Protein AF-A0AAD5WHE4-F1 (afdb_monomer_lite)

Secondary structure (DSSP, 8-state):
----------------------------------HHHHHHHHHHHHHHHHHS-----S-TTS-EEEPPSSTT---EEE--HHHHHHHHHHHHHHHHHHT-----TTSBPPPSSBTTT---TT-TT--PEEEEEEEEEETTS---GGG-SS---PPTT-EEEEEEEEEHHHHHTSTT-EEETTEEESHHHHHHHHHHHHHHHHHHHT--

Sequence (208 aa):
MDTKLSEMASEETVKKSRSGRKSRRRRRNTRMDNDEYTETIREAKKLKEKFSSRRRVKDDDMAFLKIGASENGAPKIQNSESHNNLLKRAEEAQINRTFQIELRADALQTLWMCALCHQRSAQDELGDLFGPYYVNIRCEGHWPNFLLKKSLKLTKGETYCIDVWFHGDCLLWSPDIQMKGNQFTHLEEKLHQFWKQVNYEFLLLNRT

pLDDT: mean 73.47, std 19.56, range [27.2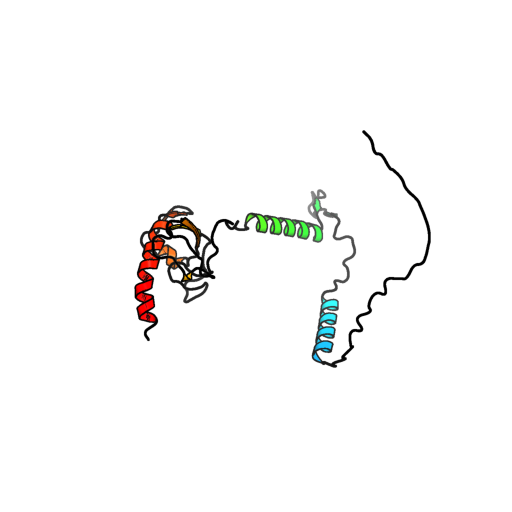8, 94.5]

Organism: Parelaphostrongylus tenuis (NCBI:txid148309)

Structure (mmCIF, N/CA/C/O backbone):
data_AF-A0AAD5WHE4-F1
#
_entry.id   AF-A0AAD5WHE4-F1
#
loop_
_atom_site.group_PDB
_atom_site.id
_atom_site.type_symbol
_atom_site.label_atom_id
_atom_site.label_alt_id
_atom_site.label_comp_id
_atom_site.label_asym_id
_atom_site.label_entity_id
_atom_site.label_seq_id
_atom_site.pdbx_PDB_ins_code
_atom_site.Cartn_x
_atom_site.Cartn_y
_atom_site.Cartn_z
_atom_site.occupancy
_atom_site.B_iso_or_equiv
_atom_site.auth_seq_id
_atom_site.auth_comp_id
_atom_site.auth_asym_id
_atom_site.auth_atom_id
_atom_site.pdbx_PDB_model_num
ATOM 1 N N . MET A 1 1 ? -17.967 75.062 -10.165 1.00 38.25 1 MET A N 1
ATOM 2 C CA . MET A 1 1 ? -17.353 74.939 -8.831 1.00 38.25 1 MET A CA 1
ATOM 3 C C . MET A 1 1 ? -16.400 73.741 -8.883 1.00 38.25 1 MET A C 1
ATOM 5 O O . MET A 1 1 ? -16.722 72.681 -8.368 1.00 38.25 1 MET A O 1
ATOM 9 N N . ASP A 1 2 ? -15.400 73.733 -9.770 1.00 31.08 2 ASP A N 1
ATOM 10 C CA . ASP A 1 2 ? -14.108 74.442 -9.616 1.00 31.08 2 ASP A CA 1
ATOM 11 C C . ASP A 1 2 ? -13.410 73.925 -8.345 1.00 31.08 2 ASP A C 1
ATOM 13 O O . ASP A 1 2 ? -13.970 74.062 -7.266 1.00 31.08 2 ASP A O 1
ATOM 17 N N . THR A 1 3 ? -12.287 73.199 -8.409 1.00 39.00 3 THR A N 1
ATOM 18 C CA . THR A 1 3 ? -10.996 73.704 -8.907 1.00 39.00 3 THR A CA 1
ATOM 19 C C . THR A 1 3 ? -10.083 72.596 -9.475 1.00 39.00 3 THR A C 1
ATOM 21 O O . THR A 1 3 ? -9.921 71.529 -8.887 1.00 39.00 3 THR A O 1
ATOM 24 N N . LYS A 1 4 ? -9.461 72.911 -10.620 1.00 33.91 4 LYS A N 1
ATOM 25 C CA . LYS A 1 4 ? -8.274 72.302 -11.260 1.00 33.91 4 LYS A CA 1
ATOM 26 C C . LYS A 1 4 ? -6.970 72.636 -10.511 1.00 33.91 4 LYS A C 1
ATOM 28 O O . LYS A 1 4 ? -6.940 73.664 -9.846 1.00 33.91 4 LYS A O 1
ATOM 33 N N . LEU A 1 5 ? -5.907 71.848 -10.751 1.00 37.31 5 LEU A N 1
ATOM 34 C CA . LEU A 1 5 ? -4.488 72.221 -11.042 1.00 37.31 5 LEU A CA 1
ATOM 35 C C . LEU A 1 5 ? -3.640 70.922 -10.913 1.00 37.31 5 LEU A C 1
ATOM 37 O O . LEU A 1 5 ? -3.590 70.363 -9.824 1.00 37.31 5 LEU A O 1
ATOM 41 N N . SER A 1 6 ? -3.205 70.193 -11.952 1.00 34.44 6 SER A N 1
ATOM 42 C CA . SER A 1 6 ? -2.275 70.440 -13.084 1.00 34.44 6 SER A CA 1
ATOM 43 C C . SER A 1 6 ? -0.765 70.432 -12.760 1.00 34.44 6 SER A C 1
ATOM 45 O O . SER A 1 6 ? -0.315 71.217 -11.936 1.00 34.44 6 SER A O 1
ATOM 47 N N . GLU A 1 7 ? -0.045 69.598 -13.536 1.00 32.88 7 GLU A N 1
ATOM 48 C CA . GLU A 1 7 ? 1.306 69.770 -14.142 1.00 32.88 7 GLU A CA 1
ATOM 49 C C . GLU A 1 7 ? 2.546 69.853 -13.219 1.00 32.88 7 GLU A C 1
ATOM 51 O O . GLU A 1 7 ? 2.594 70.623 -12.273 1.00 32.88 7 GLU A O 1
ATOM 56 N N . MET A 1 8 ? 3.517 68.927 -13.310 1.00 31.80 8 MET A N 1
ATOM 57 C CA . MET A 1 8 ? 4.608 68.737 -14.306 1.00 31.80 8 MET A CA 1
ATOM 58 C C . MET A 1 8 ? 5.771 69.748 -14.205 1.00 31.80 8 MET A C 1
ATOM 60 O O . MET A 1 8 ? 5.587 70.919 -14.503 1.00 31.80 8 MET A O 1
ATOM 64 N N . ALA A 1 9 ? 6.974 69.242 -13.883 1.00 30.00 9 ALA A N 1
ATOM 65 C CA . ALA A 1 9 ? 8.315 69.747 -14.257 1.00 30.00 9 ALA A CA 1
ATOM 66 C C . ALA A 1 9 ? 9.372 68.758 -13.692 1.00 30.00 9 ALA A C 1
ATOM 68 O O . ALA A 1 9 ? 9.433 68.557 -12.483 1.00 30.00 9 ALA A O 1
ATOM 69 N N . SER A 1 10 ? 9.959 67.858 -14.491 1.00 27.67 10 SER A N 1
ATOM 70 C CA . SER A 1 10 ? 11.160 68.011 -15.344 1.00 27.67 10 SER A CA 1
ATOM 71 C C . SER A 1 10 ? 12.504 68.066 -14.594 1.00 27.67 10 SER A C 1
ATOM 73 O O . SER A 1 10 ? 12.783 69.047 -13.917 1.00 27.67 10 SER A O 1
ATOM 75 N N . GLU A 1 11 ? 13.314 67.024 -14.864 1.00 27.28 11 GLU A N 1
ATOM 76 C CA . GLU A 1 11 ? 14.769 67.066 -15.150 1.00 27.28 11 GLU A CA 1
ATOM 77 C C . GLU A 1 11 ? 15.706 67.463 -13.986 1.00 27.28 11 GLU A C 1
ATOM 79 O O . GLU A 1 11 ? 15.392 68.293 -13.155 1.00 27.28 11 GLU A O 1
ATOM 84 N N . GLU A 1 12 ? 16.899 66.918 -13.757 1.00 29.09 12 GLU A N 1
ATOM 85 C CA . GLU A 1 12 ? 17.936 66.279 -14.570 1.00 29.09 12 GLU A CA 1
ATOM 86 C C . GLU A 1 12 ? 18.995 65.842 -13.509 1.00 29.09 12 GLU A C 1
ATOM 88 O O . GLU A 1 12 ? 19.208 66.542 -12.523 1.00 29.09 12 GLU A O 1
ATOM 93 N N . THR A 1 13 ? 19.672 64.694 -13.503 1.00 30.17 13 THR A N 1
ATOM 94 C CA . THR A 1 13 ? 20.955 64.482 -14.191 1.00 30.17 13 THR A CA 1
ATOM 95 C C . THR A 1 13 ? 21.659 63.248 -13.591 1.00 30.17 13 THR A C 1
ATOM 97 O O . THR A 1 13 ? 21.853 63.118 -12.387 1.00 30.17 13 THR A O 1
ATOM 100 N N . VAL A 1 14 ? 22.070 62.345 -14.481 1.00 31.70 14 VAL A N 1
ATOM 101 C CA . VAL A 1 14 ? 23.409 61.733 -14.598 1.00 31.70 14 VAL A CA 1
ATOM 102 C C . VAL A 1 14 ? 24.198 61.436 -13.297 1.00 31.70 14 VAL A C 1
ATOM 104 O O . VAL A 1 14 ? 24.707 62.348 -12.653 1.00 31.70 14 VAL A O 1
ATOM 107 N N . LYS A 1 15 ? 24.540 60.155 -13.057 1.00 32.53 15 LYS A N 1
ATOM 108 C CA . LYS A 1 15 ? 25.932 59.636 -13.180 1.00 32.53 15 LYS A CA 1
AT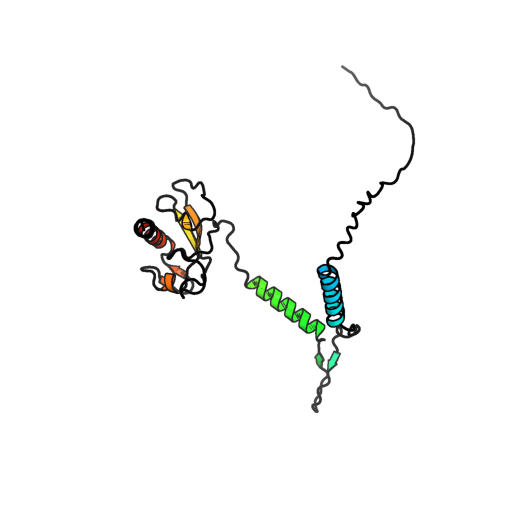OM 109 C C . LYS A 1 15 ? 26.126 58.197 -12.672 1.00 32.53 15 LYS A C 1
ATOM 111 O O . LYS A 1 15 ? 25.949 57.882 -11.505 1.00 32.53 15 LYS A O 1
ATOM 116 N N . LYS A 1 16 ? 26.714 57.414 -13.585 1.00 33.59 16 LYS A N 1
ATOM 117 C CA . LYS A 1 16 ? 27.776 56.410 -13.393 1.00 33.59 16 LYS A CA 1
ATOM 118 C C . LYS A 1 16 ? 27.475 55.146 -12.581 1.00 33.59 16 LYS A C 1
ATOM 120 O O . LYS A 1 16 ? 27.619 55.087 -11.368 1.00 33.59 16 LYS A O 1
ATOM 125 N N . SER A 1 17 ? 27.316 54.070 -13.354 1.00 36.59 17 SER A N 1
ATOM 126 C CA . SER A 1 17 ? 28.221 52.910 -13.376 1.00 36.59 17 SER A CA 1
ATOM 127 C C . SER A 1 17 ? 28.981 52.604 -12.081 1.00 36.59 17 SER A C 1
ATOM 129 O O . SER A 1 17 ? 29.936 53.308 -11.740 1.00 36.59 17 SER A O 1
ATOM 131 N N . ARG A 1 18 ? 28.716 51.437 -11.493 1.00 40.12 18 ARG A N 1
ATOM 132 C CA . ARG A 1 18 ? 29.777 50.615 -10.903 1.00 40.12 18 ARG A CA 1
ATOM 133 C C . ARG A 1 18 ? 29.326 49.168 -10.753 1.00 40.12 18 ARG A C 1
ATOM 135 O O . ARG A 1 18 ? 28.429 48.842 -9.990 1.00 40.12 18 ARG A O 1
ATOM 142 N N . SER A 1 19 ? 29.978 48.342 -11.564 1.00 37.84 19 SER A N 1
ATOM 143 C CA . SER A 1 19 ? 30.153 46.899 -11.452 1.00 37.84 19 SER A CA 1
ATOM 144 C C . SER A 1 19 ? 29.726 46.291 -10.112 1.00 37.84 19 SER A C 1
ATOM 146 O O . SER A 1 19 ? 30.356 46.504 -9.074 1.00 37.84 19 SER A O 1
ATOM 148 N N . GLY A 1 20 ? 28.703 45.436 -10.165 1.00 37.56 20 GLY A N 1
ATOM 149 C CA . GLY A 1 20 ? 28.399 44.498 -9.093 1.00 37.56 20 GLY A CA 1
ATOM 150 C C . GLY A 1 20 ? 29.612 43.606 -8.842 1.00 37.56 20 GLY A C 1
ATOM 151 O O . GLY A 1 20 ? 29.893 42.670 -9.593 1.00 37.56 20 GLY A O 1
ATOM 152 N N . ARG A 1 21 ? 30.371 43.929 -7.791 1.00 41.34 21 ARG A N 1
ATOM 153 C CA . ARG A 1 21 ? 31.445 43.100 -7.246 1.00 41.34 21 ARG A CA 1
ATOM 154 C C . ARG A 1 21 ? 30.851 41.733 -6.904 1.00 41.34 21 ARG A C 1
ATOM 156 O O . ARG A 1 21 ? 30.186 41.581 -5.884 1.00 41.34 21 ARG A O 1
ATOM 163 N N . LYS A 1 22 ? 31.131 40.721 -7.733 1.00 44.25 22 LYS A N 1
ATOM 164 C CA . LYS A 1 22 ? 31.018 39.314 -7.334 1.00 44.25 22 LYS A CA 1
ATOM 165 C C . LYS A 1 22 ? 31.866 39.139 -6.076 1.00 44.25 22 LYS A C 1
ATOM 167 O O . LYS A 1 22 ? 33.096 39.168 -6.144 1.00 44.25 22 LYS A O 1
ATOM 172 N N . SER A 1 23 ? 31.202 39.004 -4.932 1.00 43.28 23 SER A N 1
ATOM 173 C CA . SER A 1 23 ? 31.829 38.642 -3.667 1.00 43.28 23 SER A CA 1
ATOM 174 C C . SER A 1 23 ? 32.486 37.274 -3.842 1.00 43.28 23 SER A C 1
ATOM 176 O O . SER A 1 23 ? 31.844 36.224 -3.807 1.00 43.28 23 SER A O 1
ATOM 178 N N . ARG A 1 24 ? 33.792 37.292 -4.120 1.00 50.28 24 ARG A N 1
ATOM 179 C CA . ARG A 1 24 ? 34.666 36.125 -4.055 1.00 50.28 24 ARG A CA 1
ATOM 180 C C . ARG A 1 24 ? 34.689 35.699 -2.590 1.00 50.28 24 ARG A C 1
ATOM 182 O O . ARG A 1 24 ? 35.486 36.208 -1.805 1.00 50.28 24 ARG A O 1
ATOM 189 N N . ARG A 1 25 ? 33.820 34.754 -2.221 1.00 49.47 25 ARG A N 1
ATOM 190 C CA . ARG A 1 25 ? 33.971 33.969 -0.993 1.00 49.47 25 ARG A CA 1
ATOM 191 C C . ARG A 1 25 ? 35.340 33.291 -1.094 1.00 49.47 25 ARG A C 1
ATOM 193 O O . ARG A 1 25 ? 35.500 32.310 -1.818 1.00 49.47 25 ARG A O 1
ATOM 200 N N . ARG A 1 26 ? 36.354 33.873 -0.443 1.00 48.41 26 ARG A N 1
ATOM 201 C CA . ARG A 1 26 ? 37.657 33.239 -0.220 1.00 48.41 26 ARG A CA 1
ATOM 202 C C . ARG A 1 26 ? 37.366 31.949 0.543 1.00 48.41 26 ARG A C 1
ATOM 204 O O . ARG A 1 26 ? 37.172 31.979 1.754 1.00 48.41 26 ARG A O 1
ATOM 211 N N . ARG A 1 27 ? 37.279 30.825 -0.174 1.00 52.75 27 ARG A N 1
ATOM 212 C CA . ARG A 1 27 ? 37.384 29.503 0.441 1.00 52.75 27 ARG A CA 1
ATOM 213 C C . ARG A 1 27 ? 38.751 29.477 1.108 1.00 52.75 27 ARG A C 1
ATOM 215 O O . ARG A 1 27 ? 39.774 29.544 0.429 1.00 52.75 27 ARG A O 1
ATOM 222 N N . ARG A 1 28 ? 38.745 29.489 2.440 1.00 46.38 28 ARG A N 1
ATOM 223 C CA . ARG A 1 28 ? 39.920 29.228 3.261 1.00 46.38 28 ARG A CA 1
ATOM 224 C C . ARG A 1 28 ? 40.381 27.831 2.857 1.00 46.38 28 ARG A C 1
ATOM 226 O O . ARG A 1 28 ? 39.677 26.858 3.098 1.00 46.38 28 ARG A O 1
ATOM 233 N N . ASN A 1 29 ? 41.476 27.772 2.107 1.00 45.19 29 ASN A N 1
ATOM 234 C CA . ASN A 1 29 ? 42.077 26.526 1.670 1.00 45.19 29 ASN A CA 1
ATOM 235 C C . ASN A 1 29 ? 42.813 25.949 2.876 1.00 45.19 29 ASN A C 1
ATOM 237 O O . ASN A 1 29 ? 44.018 26.137 3.021 1.00 45.19 29 ASN A O 1
ATOM 241 N N . THR A 1 30 ? 42.071 25.325 3.785 1.00 47.88 30 THR A N 1
ATOM 242 C CA . THR A 1 30 ? 42.681 24.410 4.739 1.00 47.88 30 THR A CA 1
ATOM 243 C C . THR A 1 30 ? 43.046 23.185 3.915 1.00 47.88 30 THR A C 1
ATOM 245 O O . THR A 1 30 ? 42.207 22.321 3.674 1.00 47.88 30 THR A O 1
ATOM 248 N N . ARG A 1 31 ? 44.280 23.152 3.400 1.00 52.69 31 ARG A N 1
ATOM 249 C CA . ARG A 1 31 ? 44.912 21.894 3.006 1.00 52.69 31 ARG A CA 1
ATOM 250 C C . ARG A 1 31 ? 45.080 21.096 4.296 1.00 52.69 31 ARG A C 1
ATOM 252 O O . ARG A 1 31 ? 46.109 21.181 4.949 1.00 52.69 31 ARG A O 1
ATOM 259 N N . MET A 1 32 ? 44.017 20.419 4.715 1.00 50.97 32 MET A N 1
ATOM 260 C CA . MET A 1 32 ? 44.219 19.165 5.409 1.00 50.97 32 MET A CA 1
ATOM 261 C C . MET A 1 32 ? 44.742 18.235 4.327 1.00 50.97 32 MET A C 1
ATOM 263 O O . MET A 1 32 ? 43.994 17.885 3.411 1.00 50.97 32 MET A O 1
ATOM 267 N N . ASP A 1 33 ? 46.027 17.902 4.400 1.00 57.12 33 ASP A N 1
ATOM 268 C CA . ASP A 1 33 ? 46.532 16.660 3.823 1.00 57.12 33 ASP A CA 1
ATOM 269 C C . ASP A 1 33 ? 45.853 15.529 4.601 1.00 57.12 33 ASP A C 1
ATOM 271 O O . ASP A 1 33 ? 46.398 14.947 5.530 1.00 57.12 33 ASP A O 1
ATOM 275 N N . ASN A 1 34 ? 44.566 15.335 4.314 1.00 61.94 34 ASN A N 1
ATOM 276 C CA . ASN A 1 34 ? 43.853 14.151 4.717 1.00 61.94 34 ASN A CA 1
ATOM 277 C C . ASN A 1 34 ? 44.177 13.151 3.616 1.00 61.94 34 ASN A C 1
ATOM 279 O O . ASN A 1 34 ? 43.649 13.272 2.505 1.00 61.94 34 ASN A O 1
ATOM 283 N N . ASP A 1 35 ? 45.123 12.253 3.886 1.00 66.94 35 ASP A N 1
ATOM 284 C CA . ASP A 1 35 ? 45.572 11.232 2.938 1.00 66.94 35 ASP A CA 1
ATOM 285 C C . ASP A 1 35 ? 44.370 10.516 2.301 1.00 66.94 35 ASP A C 1
ATOM 287 O O . ASP A 1 35 ? 44.339 10.344 1.081 1.00 66.94 35 ASP A O 1
ATOM 291 N N . GLU A 1 36 ? 43.303 10.311 3.080 1.00 70.31 36 GLU A N 1
ATOM 292 C CA . GLU A 1 36 ? 41.993 9.804 2.664 1.00 70.31 36 GLU A CA 1
ATOM 293 C C . GLU A 1 36 ? 41.341 10.612 1.522 1.00 70.31 36 GLU A C 1
ATOM 295 O O . GLU A 1 36 ? 40.845 10.039 0.554 1.00 70.31 36 GLU A O 1
ATOM 300 N N . TYR A 1 37 ? 41.372 11.949 1.558 1.00 76.19 37 TYR A N 1
ATOM 301 C CA . TYR A 1 37 ? 40.818 12.792 0.487 1.00 76.19 37 TYR A CA 1
ATOM 302 C C . TYR A 1 37 ? 41.641 12.670 -0.799 1.00 76.19 37 TYR A C 1
ATOM 304 O O . TYR A 1 37 ? 41.093 12.639 -1.905 1.00 76.19 37 TYR A O 1
ATOM 312 N N . THR A 1 38 ? 42.968 12.589 -0.674 1.00 79.25 38 THR A N 1
ATOM 313 C CA . THR A 1 38 ? 43.844 12.417 -1.839 1.00 79.25 38 THR A CA 1
ATOM 314 C C . THR A 1 38 ? 43.695 11.029 -2.456 1.00 79.25 38 THR A C 1
ATOM 316 O O . THR A 1 38 ? 43.711 10.902 -3.684 1.00 79.25 38 THR A O 1
ATOM 319 N N . GLU A 1 39 ? 43.471 10.013 -1.625 1.00 79.19 39 GLU A N 1
ATOM 320 C CA . GLU A 1 39 ? 43.198 8.639 -2.026 1.00 79.19 39 GLU A CA 1
ATOM 321 C C . GLU A 1 39 ? 41.832 8.531 -2.710 1.00 79.19 39 GLU A C 1
ATOM 323 O O . GLU A 1 39 ? 41.767 8.088 -3.856 1.00 79.19 39 GLU A O 1
ATOM 328 N N . THR A 1 40 ? 40.787 9.124 -2.128 1.00 79.81 40 THR A N 1
ATOM 329 C CA . THR A 1 40 ? 39.443 9.229 -2.728 1.00 79.81 40 THR A CA 1
ATOM 330 C C . THR A 1 40 ? 39.482 9.902 -4.108 1.00 79.81 40 THR A C 1
ATOM 332 O O . THR A 1 40 ? 38.845 9.453 -5.061 1.00 79.81 40 THR A O 1
ATOM 335 N N . ILE A 1 41 ? 40.272 10.971 -4.272 1.00 83.38 41 ILE A N 1
ATOM 336 C CA . ILE A 1 41 ? 40.445 11.654 -5.567 1.00 83.38 41 ILE A CA 1
ATOM 337 C C . ILE A 1 41 ? 41.180 10.762 -6.582 1.00 83.38 41 ILE A C 1
ATOM 339 O O . ILE A 1 41 ? 40.847 10.786 -7.772 1.00 83.38 41 ILE A O 1
ATOM 343 N N . ARG A 1 42 ? 42.186 9.987 -6.155 1.00 83.88 42 ARG A N 1
ATOM 344 C CA . ARG A 1 42 ? 42.898 9.040 -7.034 1.00 83.88 42 ARG A CA 1
ATOM 345 C C . ARG A 1 42 ? 41.998 7.883 -7.444 1.00 83.88 42 ARG A C 1
ATOM 347 O O . ARG A 1 42 ? 42.005 7.514 -8.616 1.00 83.88 42 ARG A O 1
ATOM 354 N N . GLU A 1 43 ? 41.211 7.344 -6.525 1.00 84.00 43 GLU A N 1
ATOM 355 C CA . GLU A 1 43 ? 40.228 6.301 -6.810 1.00 84.00 43 GLU A CA 1
ATOM 356 C C . GLU A 1 43 ? 39.148 6.802 -7.766 1.00 84.00 43 GLU A C 1
ATOM 358 O O . GLU A 1 43 ? 38.890 6.158 -8.781 1.00 84.00 43 GLU A O 1
ATOM 363 N N . ALA A 1 44 ? 38.613 8.004 -7.541 1.00 82.38 44 ALA A N 1
ATOM 364 C CA . ALA A 1 44 ? 37.669 8.642 -8.454 1.00 82.38 44 ALA A CA 1
ATOM 365 C C . ALA A 1 44 ? 38.266 8.863 -9.856 1.00 82.38 44 ALA A C 1
ATOM 367 O O . ALA A 1 44 ? 37.571 8.690 -10.858 1.00 82.38 44 ALA A O 1
ATOM 368 N N . LYS A 1 45 ? 39.560 9.202 -9.963 1.00 84.31 45 LYS A N 1
ATOM 369 C CA . LYS A 1 45 ? 40.262 9.299 -11.256 1.00 84.31 45 LYS A CA 1
ATOM 370 C C . LYS A 1 45 ? 40.447 7.938 -11.925 1.00 84.31 45 LYS A C 1
ATOM 372 O O . LYS A 1 45 ? 40.147 7.827 -13.108 1.00 84.31 45 LYS A O 1
ATOM 377 N N . LYS A 1 46 ? 40.857 6.904 -11.181 1.00 85.50 46 LYS A N 1
ATOM 378 C CA . LYS A 1 46 ? 40.966 5.524 -11.690 1.00 85.50 46 LYS A CA 1
ATOM 379 C C . LYS A 1 46 ? 39.613 4.997 -12.167 1.00 85.50 46 LYS A C 1
ATOM 381 O O . LYS A 1 46 ? 39.539 4.356 -13.208 1.00 85.50 46 LYS A O 1
ATOM 386 N N . LEU A 1 47 ? 38.536 5.283 -11.435 1.00 77.94 47 LEU A N 1
ATOM 387 C CA . LEU A 1 47 ? 37.170 4.958 -11.845 1.00 77.94 47 LEU A CA 1
ATOM 388 C C . LEU A 1 47 ? 36.791 5.728 -13.107 1.00 77.94 47 LEU A C 1
ATOM 390 O O . LEU A 1 47 ? 36.304 5.135 -14.063 1.00 77.94 47 LEU A O 1
ATOM 394 N N . LYS A 1 48 ? 37.082 7.028 -13.162 1.00 78.06 48 LYS A N 1
ATOM 395 C CA . LYS A 1 48 ? 36.827 7.829 -14.357 1.00 78.06 48 LYS A CA 1
ATOM 396 C C . LYS A 1 48 ? 37.607 7.327 -15.568 1.00 78.06 48 LYS A C 1
ATOM 398 O O . LYS A 1 48 ? 37.052 7.379 -16.645 1.00 78.06 48 LYS A O 1
ATOM 403 N N . GLU A 1 49 ? 38.825 6.818 -15.421 1.00 78.00 49 GLU A N 1
ATOM 404 C CA . GLU A 1 49 ? 39.588 6.213 -16.523 1.00 78.00 49 GLU A CA 1
ATOM 405 C C . GLU A 1 49 ? 39.039 4.839 -16.933 1.00 78.00 49 GLU A C 1
ATOM 407 O O . GLU A 1 49 ? 38.936 4.553 -18.124 1.00 78.00 49 GLU A O 1
ATOM 412 N N . LYS A 1 50 ? 38.627 4.009 -15.965 1.00 76.25 50 LYS A N 1
ATOM 413 C CA . LYS A 1 50 ? 38.008 2.694 -16.217 1.00 76.25 50 LYS A CA 1
ATOM 414 C C . LYS A 1 50 ? 36.634 2.801 -16.883 1.00 76.25 50 LYS A C 1
ATOM 416 O O . LYS A 1 50 ? 36.283 1.948 -17.691 1.00 76.25 50 LYS A O 1
ATOM 421 N N . PHE A 1 51 ? 35.871 3.840 -16.547 1.00 70.69 51 PHE A N 1
ATOM 422 C CA . PHE A 1 51 ? 34.503 4.061 -17.023 1.00 70.69 51 PHE A CA 1
ATOM 423 C C . PHE A 1 51 ? 34.372 5.218 -18.019 1.00 70.69 51 PHE A C 1
ATOM 425 O O . PHE A 1 51 ? 33.296 5.413 -18.584 1.00 70.69 51 PHE A O 1
ATOM 432 N N . SER A 1 52 ? 35.444 5.968 -18.303 1.00 62.38 52 SER A N 1
ATOM 433 C CA . SER A 1 52 ? 35.498 6.802 -19.499 1.00 62.38 52 SER A CA 1
ATOM 434 C C . SER A 1 52 ? 35.652 5.850 -20.664 1.00 62.38 52 SER A C 1
ATOM 436 O O . SER A 1 52 ? 36.756 5.445 -21.029 1.00 62.38 52 SER A O 1
AT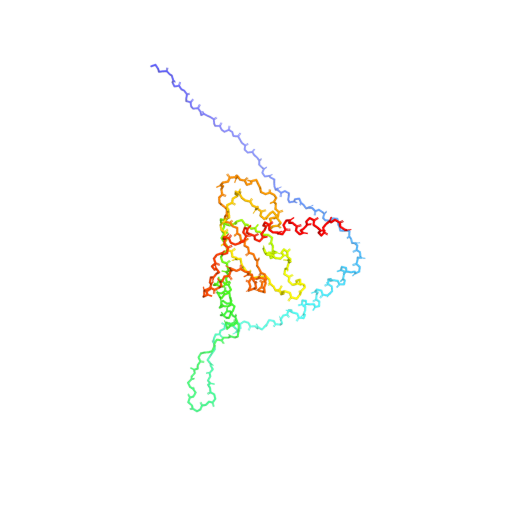OM 438 N N . SER A 1 53 ? 34.517 5.454 -21.222 1.00 58.41 53 SER A N 1
ATOM 439 C CA . SER A 1 53 ? 34.473 4.803 -22.512 1.00 58.41 53 SER A CA 1
ATOM 440 C C . SER A 1 53 ? 35.419 5.553 -23.452 1.00 58.41 53 SER A C 1
ATOM 442 O O . SER A 1 53 ? 35.311 6.771 -23.641 1.00 58.41 53 SER A O 1
ATOM 444 N N . ARG A 1 54 ? 36.380 4.835 -24.051 1.00 57.91 54 ARG A N 1
ATOM 445 C CA . ARG A 1 54 ? 36.914 5.258 -25.348 1.00 57.91 54 ARG A CA 1
ATOM 446 C C . ARG A 1 54 ? 35.670 5.500 -26.182 1.00 57.91 54 ARG A C 1
ATOM 448 O O . ARG A 1 54 ? 34.948 4.538 -26.427 1.00 57.91 54 ARG A O 1
ATOM 455 N N . ARG A 1 55 ? 35.366 6.770 -26.473 1.00 58.22 55 ARG A N 1
ATOM 456 C CA . ARG A 1 55 ? 34.189 7.179 -27.241 1.00 58.22 55 ARG A CA 1
ATOM 457 C C . ARG A 1 55 ? 34.105 6.245 -28.442 1.00 58.22 55 ARG A C 1
ATOM 459 O O . ARG A 1 55 ? 34.904 6.393 -29.361 1.00 58.22 55 ARG A O 1
ATOM 466 N N . ARG A 1 56 ? 33.205 5.255 -28.403 1.00 57.00 56 ARG A N 1
ATOM 467 C CA . ARG A 1 56 ? 32.805 4.552 -29.614 1.00 57.00 56 ARG A CA 1
ATOM 468 C C . ARG A 1 56 ? 32.079 5.620 -30.407 1.00 57.00 56 ARG A C 1
ATOM 470 O O . ARG A 1 56 ? 31.110 6.227 -29.961 1.00 57.00 56 ARG A O 1
ATOM 477 N N . VAL A 1 57 ? 32.789 6.025 -31.441 1.00 54.94 57 VAL A N 1
ATOM 478 C CA . VAL A 1 57 ? 32.596 7.229 -32.220 1.00 54.94 57 VAL A CA 1
ATOM 479 C C . VAL A 1 57 ? 31.267 7.100 -32.949 1.00 54.94 57 VAL A C 1
ATOM 481 O O . VAL A 1 57 ? 31.142 6.209 -33.769 1.00 54.94 57 VAL A O 1
ATOM 484 N N . LYS A 1 58 ? 30.321 7.987 -32.620 1.00 55.06 58 LYS A N 1
ATOM 485 C CA . LYS A 1 58 ? 29.399 8.724 -33.511 1.00 55.06 58 LYS A CA 1
ATOM 486 C C . LYS A 1 58 ? 28.453 7.967 -34.472 1.00 55.06 58 LYS A C 1
ATOM 488 O O . LYS A 1 58 ? 27.472 8.578 -34.875 1.00 55.06 58 LYS A O 1
ATOM 493 N N . ASP A 1 59 ? 28.690 6.697 -34.785 1.00 54.47 59 ASP A N 1
ATOM 494 C CA . ASP A 1 59 ? 27.947 5.917 -35.790 1.00 54.47 59 ASP A CA 1
ATOM 495 C C . ASP A 1 59 ? 27.000 4.875 -35.179 1.00 54.47 59 ASP A C 1
ATOM 497 O O . ASP A 1 59 ? 26.170 4.305 -35.880 1.00 54.47 59 ASP A O 1
ATOM 501 N N . ASP A 1 60 ? 27.060 4.661 -33.863 1.00 62.06 60 ASP A N 1
ATOM 502 C CA . ASP A 1 60 ? 26.187 3.713 -33.154 1.00 62.06 60 ASP A CA 1
ATOM 503 C C . ASP A 1 60 ? 24.760 4.258 -32.937 1.00 62.06 60 ASP A C 1
ATOM 505 O O . ASP A 1 60 ? 23.975 3.670 -32.206 1.00 62.06 60 ASP A O 1
ATOM 509 N N . ASP A 1 61 ? 24.403 5.386 -33.558 1.00 62.41 61 ASP A N 1
ATOM 510 C CA . ASP A 1 61 ? 23.051 5.966 -33.533 1.00 62.41 61 ASP A CA 1
ATOM 511 C C . ASP A 1 61 ? 22.312 5.826 -34.881 1.00 62.41 61 ASP A C 1
ATOM 513 O O . ASP A 1 61 ? 21.134 6.172 -34.965 1.00 62.41 61 ASP A O 1
ATOM 517 N N . MET A 1 62 ? 22.950 5.298 -35.938 1.00 72.69 62 MET A N 1
ATOM 518 C CA . MET A 1 62 ? 22.271 5.044 -37.216 1.00 72.69 62 MET A CA 1
ATOM 519 C C . MET A 1 62 ? 21.823 3.589 -37.353 1.00 72.69 62 MET A C 1
ATOM 521 O O . MET A 1 62 ? 22.578 2.649 -37.106 1.00 72.69 62 MET A O 1
ATOM 525 N N . ALA A 1 63 ? 20.584 3.401 -37.811 1.00 76.94 63 ALA A N 1
ATOM 526 C CA . ALA A 1 63 ? 20.126 2.103 -38.288 1.00 76.94 63 ALA A CA 1
ATOM 527 C C . ALA A 1 63 ? 20.928 1.694 -39.535 1.00 76.94 63 ALA A C 1
ATOM 529 O O . ALA A 1 63 ? 21.214 2.521 -40.402 1.00 76.94 63 ALA A O 1
ATOM 530 N N . PHE A 1 64 ? 21.270 0.412 -39.640 1.00 78.00 64 PHE A N 1
ATOM 531 C CA . PHE A 1 64 ? 22.058 -0.133 -40.742 1.00 78.00 64 PHE A CA 1
ATOM 532 C C . PHE A 1 64 ? 21.340 -1.307 -41.408 1.00 78.00 64 PHE A C 1
ATOM 534 O O . PHE A 1 64 ? 20.536 -2.012 -40.798 1.00 78.00 64 PHE A O 1
ATOM 541 N N . LEU A 1 65 ? 21.625 -1.526 -42.691 1.00 80.88 65 LEU A N 1
ATOM 542 C CA . LEU A 1 65 ? 21.087 -2.661 -43.435 1.00 80.88 65 LEU A CA 1
ATOM 543 C C . LEU A 1 65 ? 21.932 -3.903 -43.151 1.00 80.88 65 LEU A C 1
ATOM 545 O O . LEU A 1 65 ? 23.131 -3.921 -43.422 1.00 80.88 65 LEU A O 1
ATOM 549 N N . LYS A 1 66 ? 21.301 -4.961 -42.639 1.00 77.38 66 LYS A N 1
ATOM 550 C CA . LYS A 1 66 ? 21.918 -6.279 -42.492 1.00 77.38 66 LYS A CA 1
ATOM 551 C C . LYS A 1 66 ? 21.394 -7.202 -43.585 1.00 77.38 66 LYS A C 1
ATOM 553 O O . LYS A 1 66 ? 20.198 -7.485 -43.657 1.00 77.38 66 LYS A O 1
ATOM 558 N N . ILE A 1 67 ? 22.301 -7.683 -44.428 1.00 73.38 67 ILE A N 1
ATOM 559 C CA . ILE A 1 67 ? 22.011 -8.723 -45.417 1.00 73.38 67 ILE A CA 1
ATOM 560 C C . ILE A 1 67 ? 22.206 -10.070 -44.712 1.00 73.38 67 ILE A C 1
ATOM 562 O O . ILE A 1 67 ? 23.261 -10.329 -44.132 1.00 73.38 67 ILE A O 1
ATOM 566 N N . GLY A 1 68 ? 21.162 -10.899 -44.675 1.00 66.94 68 GLY A N 1
ATOM 567 C CA . GLY A 1 68 ? 21.250 -12.240 -44.095 1.00 66.94 68 GLY A CA 1
ATOM 568 C C . GLY A 1 68 ? 22.091 -13.159 -44.982 1.00 66.94 68 GLY A C 1
ATOM 569 O O . GLY A 1 68 ? 21.921 -13.145 -46.193 1.00 66.94 68 GLY A O 1
ATOM 570 N N . ALA A 1 69 ? 22.954 -13.988 -44.392 1.00 63.62 69 ALA A N 1
ATOM 571 C CA . ALA A 1 69 ? 23.833 -14.925 -45.109 1.00 63.62 69 ALA A CA 1
ATOM 572 C C . ALA A 1 69 ? 23.107 -16.120 -45.777 1.00 63.62 69 ALA A C 1
ATOM 574 O O . ALA A 1 69 ? 23.751 -17.081 -46.178 1.00 63.62 69 ALA A O 1
ATOM 575 N N . SER A 1 70 ? 21.774 -16.097 -45.857 1.00 60.53 70 SER A N 1
ATOM 576 C CA . SER A 1 70 ? 20.967 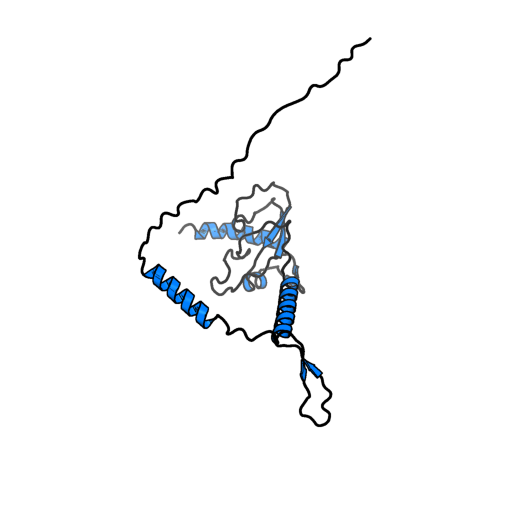-17.150 -46.481 1.00 60.53 70 SER A CA 1
ATOM 577 C C . SER A 1 70 ? 20.611 -16.750 -47.913 1.00 60.53 70 SER A C 1
ATOM 579 O O . SER A 1 70 ? 20.421 -15.566 -48.185 1.00 60.53 70 SER A O 1
ATOM 581 N N . GLU A 1 71 ? 20.497 -17.734 -48.807 1.00 59.59 71 GLU A N 1
ATOM 582 C CA . GLU A 1 71 ? 20.389 -17.601 -50.272 1.00 59.59 71 GLU A CA 1
ATOM 583 C C . GLU A 1 71 ? 19.217 -16.726 -50.782 1.00 59.59 71 GLU A C 1
ATOM 585 O O . GLU A 1 71 ? 19.209 -16.344 -51.945 1.00 59.59 71 GLU A O 1
ATOM 590 N N . ASN A 1 72 ? 18.295 -16.299 -49.907 1.00 64.31 72 ASN A N 1
ATOM 591 C CA . ASN A 1 72 ? 17.216 -15.337 -50.189 1.00 64.31 72 ASN A CA 1
ATOM 592 C C . ASN A 1 72 ? 17.347 -14.026 -49.377 1.00 64.31 72 ASN A C 1
ATOM 594 O O . ASN A 1 72 ? 16.357 -13.487 -48.875 1.00 64.31 72 ASN A O 1
ATOM 598 N N . GLY A 1 73 ? 18.575 -13.540 -49.176 1.00 65.12 73 GLY A N 1
ATOM 599 C CA . GLY A 1 73 ? 18.929 -12.452 -48.258 1.00 65.12 73 GLY A CA 1
ATOM 600 C C . GLY A 1 73 ? 18.382 -11.068 -48.626 1.00 65.12 73 GLY A C 1
ATOM 601 O O . GLY A 1 73 ? 19.142 -10.183 -49.009 1.00 65.12 73 GLY A O 1
ATOM 602 N N . ALA A 1 74 ? 17.078 -10.842 -48.451 1.00 75.38 74 ALA A N 1
ATOM 603 C CA . ALA A 1 74 ? 16.500 -9.504 -48.513 1.00 75.38 74 ALA A CA 1
ATOM 604 C C . ALA A 1 74 ? 17.138 -8.608 -47.429 1.00 75.38 74 ALA A C 1
ATOM 606 O O . ALA A 1 74 ? 17.245 -9.036 -46.270 1.00 75.38 74 ALA A O 1
ATOM 607 N N . PRO A 1 75 ? 17.568 -7.379 -47.769 1.00 79.00 75 PRO A N 1
ATOM 608 C CA . PRO A 1 75 ? 18.165 -6.474 -46.798 1.00 79.00 75 PRO A CA 1
ATOM 609 C C . PRO A 1 75 ? 17.131 -6.116 -45.723 1.00 79.00 75 PRO A C 1
ATOM 611 O O . PRO A 1 75 ? 16.050 -5.616 -46.032 1.00 79.00 75 PRO A O 1
ATOM 614 N N . LYS A 1 76 ? 17.457 -6.373 -44.451 1.00 81.62 76 LYS A N 1
ATOM 615 C CA . LYS A 1 76 ? 16.629 -5.969 -43.305 1.00 81.62 76 LYS A CA 1
ATOM 616 C C . LYS A 1 76 ? 17.271 -4.772 -42.617 1.00 81.62 76 LYS A C 1
ATOM 618 O O . LYS A 1 76 ? 18.464 -4.796 -42.319 1.00 81.62 76 LYS A O 1
ATOM 623 N N . ILE A 1 77 ? 16.480 -3.735 -42.355 1.00 82.75 77 ILE A N 1
ATOM 624 C CA . ILE A 1 77 ? 16.911 -2.594 -41.542 1.00 82.75 77 ILE A CA 1
ATOM 625 C C . ILE A 1 77 ? 17.020 -3.073 -40.094 1.00 82.75 77 ILE A C 1
ATOM 627 O O . ILE A 1 77 ? 16.051 -3.580 -39.530 1.00 82.75 77 ILE A O 1
ATOM 631 N N . GLN A 1 78 ? 18.204 -2.930 -39.507 1.00 82.88 78 GLN A N 1
ATOM 632 C CA . GLN A 1 78 ? 18.473 -3.227 -38.110 1.00 82.88 78 GLN A CA 1
ATOM 633 C C . GLN A 1 78 ? 18.852 -1.930 -37.388 1.00 82.88 78 GLN A C 1
ATOM 635 O O . GLN A 1 78 ? 19.748 -1.200 -37.804 1.00 82.88 78 GLN A O 1
ATOM 640 N N . ASN A 1 79 ? 18.162 -1.653 -36.286 1.00 84.06 79 ASN A N 1
ATOM 641 C CA . ASN A 1 79 ? 18.497 -0.548 -35.396 1.00 84.06 79 ASN A CA 1
ATOM 642 C C . ASN A 1 79 ? 19.848 -0.784 -34.714 1.00 84.06 79 ASN A C 1
ATOM 644 O O . ASN A 1 79 ? 20.207 -1.928 -34.415 1.00 84.06 79 ASN A O 1
ATOM 648 N N . SER A 1 80 ? 20.549 0.303 -34.399 1.00 85.62 80 SER A N 1
ATOM 649 C CA . SER A 1 80 ? 21.760 0.234 -33.590 1.00 85.62 80 SER A CA 1
ATOM 650 C C . SER A 1 80 ? 21.481 -0.254 -32.165 1.00 85.62 80 SER A C 1
ATOM 652 O O . SER A 1 80 ? 20.345 -0.231 -31.676 1.00 85.62 80 SER A O 1
ATOM 654 N N . GLU A 1 81 ? 22.530 -0.698 -31.472 1.00 83.94 81 GLU A N 1
ATOM 655 C CA . GLU A 1 81 ? 22.418 -1.162 -30.087 1.00 83.94 81 GLU A CA 1
ATOM 656 C C . GLU A 1 81 ? 21.989 -0.016 -29.155 1.00 83.94 81 GLU A C 1
ATOM 658 O O . GLU A 1 81 ? 21.124 -0.203 -28.297 1.00 83.94 81 GLU A O 1
ATOM 663 N N . SER A 1 82 ? 22.515 1.194 -29.381 1.00 84.31 82 SER A N 1
ATOM 664 C CA . SER A 1 82 ? 22.107 2.426 -28.686 1.00 84.31 82 SER A CA 1
ATOM 665 C C . SER A 1 82 ? 20.600 2.681 -28.813 1.00 84.31 82 SER A C 1
ATOM 667 O O . SER A 1 82 ? 19.913 2.867 -27.804 1.00 84.31 82 SER A O 1
ATOM 669 N N . HIS A 1 83 ? 20.060 2.605 -30.037 1.00 85.44 83 HIS A N 1
ATOM 670 C CA . HIS A 1 83 ? 18.640 2.837 -30.297 1.00 85.44 83 HIS A CA 1
ATOM 671 C C . HIS A 1 83 ? 17.750 1.752 -29.676 1.00 85.44 83 HIS A C 1
ATOM 673 O O . HIS A 1 83 ? 16.741 2.067 -29.049 1.00 85.44 83 HIS A O 1
ATOM 679 N N . ASN A 1 84 ? 18.146 0.478 -29.761 1.00 88.81 84 ASN A N 1
ATOM 680 C CA . ASN A 1 84 ? 17.415 -0.607 -29.096 1.00 88.81 84 ASN A CA 1
ATOM 681 C C . ASN A 1 84 ? 17.406 -0.436 -27.569 1.00 88.81 84 ASN A C 1
ATOM 683 O O . ASN A 1 84 ? 16.375 -0.633 -26.933 1.00 88.81 84 ASN A O 1
ATOM 687 N N . ASN A 1 85 ? 18.522 -0.007 -26.975 1.00 89.62 85 ASN A N 1
ATOM 688 C CA . ASN A 1 85 ? 18.588 0.299 -25.546 1.00 89.62 85 ASN A CA 1
ATOM 689 C C . ASN A 1 85 ? 17.708 1.499 -25.166 1.00 89.62 85 ASN A C 1
ATOM 691 O O . ASN A 1 85 ? 17.149 1.522 -24.070 1.00 89.62 85 ASN A O 1
ATOM 695 N N . LEU A 1 86 ? 17.583 2.503 -26.038 1.00 90.06 86 LEU A N 1
ATOM 696 C CA . LEU A 1 86 ? 16.677 3.631 -25.827 1.00 90.06 86 LEU A CA 1
ATOM 697 C C . LEU A 1 86 ? 15.213 3.178 -25.832 1.00 90.06 86 LEU A C 1
ATOM 699 O O . LEU A 1 86 ? 14.483 3.528 -24.907 1.00 90.06 86 LEU A O 1
ATOM 703 N N . LEU A 1 87 ? 14.812 2.374 -26.822 1.00 90.88 87 LEU A N 1
ATOM 704 C CA . LEU A 1 87 ? 13.470 1.790 -26.895 1.00 90.88 87 LEU A CA 1
ATOM 705 C C . LEU A 1 87 ? 13.169 0.955 -25.651 1.00 90.88 87 LEU A C 1
ATOM 707 O O . LEU A 1 87 ? 12.169 1.195 -24.984 1.00 90.88 87 LEU A O 1
ATOM 711 N N . LYS A 1 88 ? 14.094 0.072 -25.264 1.00 94.25 88 LYS A N 1
ATOM 712 C CA . LYS A 1 88 ? 13.950 -0.754 -24.064 1.00 94.25 88 LYS A CA 1
ATOM 713 C C . LYS A 1 88 ? 13.779 0.088 -22.797 1.00 94.25 88 LYS A C 1
ATOM 715 O O . LYS A 1 88 ? 12.895 -0.186 -21.996 1.00 94.25 88 LYS A O 1
ATOM 720 N N . ARG A 1 89 ? 14.573 1.152 -22.619 1.00 93.25 89 ARG A N 1
ATOM 721 C CA . ARG A 1 89 ? 14.406 2.067 -21.474 1.00 93.25 89 ARG A CA 1
ATOM 722 C C . ARG A 1 89 ? 13.069 2.803 -21.504 1.00 93.25 89 ARG A C 1
ATOM 724 O O . ARG A 1 89 ? 12.510 3.065 -20.443 1.00 93.25 89 ARG A O 1
ATOM 731 N N . ALA A 1 90 ? 12.575 3.170 -22.685 1.00 93.19 90 ALA A N 1
ATOM 732 C CA . ALA A 1 90 ? 11.271 3.809 -22.824 1.00 93.19 90 ALA A CA 1
ATOM 733 C C . ALA A 1 90 ? 10.134 2.839 -22.462 1.00 93.19 90 ALA A C 1
ATOM 735 O O . ALA A 1 90 ? 9.233 3.220 -21.718 1.00 93.19 90 ALA A O 1
ATOM 736 N N . GLU A 1 91 ? 10.217 1.585 -22.912 1.00 93.56 91 GLU A N 1
ATOM 737 C CA . GLU A 1 91 ? 9.285 0.510 -22.551 1.00 93.56 91 GLU A CA 1
ATOM 738 C C . GLU A 1 91 ? 9.312 0.228 -21.045 1.00 93.56 91 GLU A C 1
ATOM 740 O O . GLU A 1 91 ? 8.265 0.230 -20.403 1.00 93.56 91 GLU A O 1
ATOM 745 N N . GLU A 1 92 ? 10.498 0.072 -20.452 1.00 91.94 92 GLU A N 1
ATOM 746 C CA . GLU A 1 92 ? 10.668 -0.106 -19.005 1.00 91.94 92 GLU A CA 1
ATOM 747 C C . GLU A 1 92 ? 10.082 1.081 -18.224 1.00 91.94 92 GLU A C 1
ATOM 749 O O . GLU A 1 92 ? 9.375 0.890 -17.236 1.00 91.94 92 GLU A O 1
ATOM 754 N N . ALA A 1 93 ? 10.313 2.319 -18.673 1.00 90.00 93 ALA A N 1
ATOM 755 C CA . ALA A 1 93 ? 9.738 3.507 -18.046 1.00 90.00 93 ALA A CA 1
ATOM 756 C C . ALA A 1 93 ? 8.206 3.552 -18.165 1.00 90.00 93 ALA A C 1
ATOM 758 O O . ALA A 1 93 ? 7.530 3.969 -17.222 1.00 90.00 93 ALA A O 1
ATOM 759 N N . GLN A 1 94 ? 7.652 3.116 -19.299 1.00 89.81 94 GLN A N 1
ATOM 760 C CA . GLN A 1 94 ? 6.210 3.032 -19.509 1.00 89.81 94 GLN A CA 1
ATOM 761 C C . GLN A 1 94 ? 5.581 1.963 -18.613 1.00 89.81 94 GLN A C 1
ATOM 763 O O . GLN A 1 94 ? 4.614 2.260 -17.917 1.00 89.81 94 GLN A O 1
ATOM 768 N N . ILE A 1 95 ? 6.169 0.766 -18.566 1.00 88.06 95 ILE A N 1
ATOM 769 C CA . ILE A 1 95 ? 5.791 -0.325 -17.660 1.00 88.06 95 ILE A CA 1
ATOM 770 C C . ILE A 1 95 ? 5.798 0.189 -16.218 1.00 88.06 95 ILE A C 1
ATOM 772 O O . ILE A 1 95 ? 4.774 0.153 -15.541 1.00 88.06 95 ILE A O 1
ATOM 776 N N . ASN A 1 96 ? 6.905 0.783 -15.773 1.00 85.50 96 ASN A N 1
ATOM 777 C CA . ASN A 1 96 ? 7.029 1.325 -14.421 1.00 85.50 96 ASN A CA 1
ATOM 778 C C . ASN A 1 96 ? 6.012 2.432 -14.116 1.00 85.50 96 ASN A C 1
ATOM 780 O O . ASN A 1 96 ? 5.661 2.629 -12.957 1.00 85.50 96 ASN A O 1
ATOM 784 N N . ARG A 1 97 ? 5.541 3.179 -15.121 1.00 82.75 97 ARG A N 1
ATOM 785 C CA . ARG A 1 97 ? 4.458 4.154 -14.952 1.00 82.75 97 ARG A CA 1
ATOM 786 C C . ARG A 1 97 ? 3.095 3.474 -14.840 1.00 82.75 97 ARG A C 1
ATOM 788 O O . ARG A 1 97 ? 2.304 3.878 -14.002 1.00 82.75 97 ARG A O 1
ATOM 795 N N . THR A 1 98 ? 2.813 2.466 -15.659 1.00 78.38 98 THR A N 1
ATOM 796 C CA . THR A 1 98 ? 1.540 1.730 -15.616 1.00 78.38 98 THR A CA 1
ATOM 797 C C . THR A 1 98 ? 1.377 0.937 -14.320 1.00 78.38 98 THR A C 1
ATOM 799 O O . THR A 1 98 ? 0.272 0.856 -13.798 1.00 78.38 98 THR A O 1
ATOM 802 N N . PHE A 1 99 ? 2.467 0.390 -13.778 1.00 75.88 99 PHE A N 1
ATOM 803 C CA . PHE A 1 99 ? 2.461 -0.364 -12.521 1.00 75.88 99 PHE A CA 1
ATOM 804 C C . PHE A 1 99 ? 2.678 0.506 -11.272 1.00 75.88 99 PHE A C 1
ATOM 806 O O . PHE A 1 99 ? 2.822 -0.031 -10.174 1.00 75.88 99 PHE A O 1
ATOM 813 N N . GLN A 1 100 ? 2.695 1.839 -11.401 1.00 73.25 100 GLN A N 1
ATOM 814 C CA . GLN A 1 100 ? 2.666 2.707 -10.225 1.00 73.25 100 GLN A CA 1
ATOM 815 C C . GLN A 1 100 ? 1.300 2.604 -9.547 1.00 73.25 100 GLN A C 1
ATOM 817 O O . GLN A 1 100 ? 0.271 2.919 -10.138 1.00 73.25 100 GLN A O 1
ATOM 822 N N . ILE A 1 101 ? 1.313 2.168 -8.288 1.00 70.31 101 ILE A N 1
ATOM 823 C CA . ILE A 1 101 ? 0.135 2.145 -7.423 1.00 70.31 101 ILE A CA 1
ATOM 824 C C . ILE A 1 101 ? -0.274 3.598 -7.163 1.00 70.31 101 ILE A C 1
ATOM 826 O O . ILE A 1 101 ? 0.471 4.355 -6.535 1.00 70.31 101 ILE A O 1
ATOM 830 N N . GLU A 1 102 ? -1.441 4.000 -7.663 1.00 74.38 102 GLU A N 1
ATOM 831 C CA . GLU A 1 102 ? -2.000 5.322 -7.392 1.00 74.38 102 GLU A CA 1
ATOM 832 C C . GLU A 1 102 ? -2.506 5.361 -5.948 1.00 74.38 102 GLU A C 1
ATOM 834 O O . GLU A 1 102 ? -3.517 4.750 -5.597 1.00 74.38 102 GLU A O 1
ATOM 839 N N . LEU A 1 103 ? -1.758 6.048 -5.086 1.00 79.19 103 LEU A N 1
ATOM 840 C CA . LEU A 1 103 ? -2.137 6.207 -3.692 1.00 79.19 103 LEU A CA 1
ATOM 841 C C . LEU A 1 103 ? -3.277 7.218 -3.573 1.00 79.19 103 LEU A C 1
ATOM 843 O O . LEU A 1 103 ? -3.186 8.338 -4.080 1.00 79.19 103 LEU A O 1
ATOM 847 N N . ARG A 1 104 ? -4.329 6.849 -2.843 1.00 83.00 104 ARG A N 1
ATOM 848 C CA . ARG A 1 104 ? -5.443 7.753 -2.553 1.00 83.00 104 ARG A CA 1
ATOM 849 C C . ARG A 1 104 ? -4.994 8.933 -1.693 1.00 83.00 104 ARG A C 1
ATOM 851 O O . ARG A 1 104 ? -4.559 8.753 -0.560 1.00 83.00 104 ARG A O 1
ATOM 858 N N . ALA A 1 105 ? -5.139 10.146 -2.226 1.00 83.56 105 ALA A N 1
ATOM 859 C CA . ALA A 1 105 ? -4.758 11.382 -1.540 1.00 83.56 105 ALA A CA 1
ATOM 860 C C . ALA A 1 105 ? -5.677 11.741 -0.355 1.00 83.56 105 ALA A C 1
ATOM 862 O O . ALA A 1 105 ? -5.272 12.492 0.528 1.00 83.56 105 ALA A O 1
ATOM 863 N N . ASP A 1 106 ? -6.906 11.222 -0.341 1.00 87.50 106 ASP A N 1
ATOM 864 C CA . ASP A 1 106 ? -7.885 11.391 0.736 1.00 87.50 106 ASP A CA 1
ATOM 865 C C . ASP A 1 106 ? -7.716 10.378 1.878 1.00 87.50 106 ASP A C 1
ATOM 867 O O . ASP A 1 106 ? -8.312 10.552 2.941 1.00 87.50 106 ASP A O 1
ATOM 871 N N . ALA A 1 107 ? -6.903 9.337 1.679 1.00 90.69 107 ALA A N 1
ATOM 872 C CA . ALA A 1 107 ? -6.624 8.348 2.707 1.00 90.69 107 ALA A CA 1
ATOM 873 C C . ALA A 1 107 ? -5.535 8.843 3.669 1.00 90.69 107 ALA A C 1
ATOM 875 O O . ALA A 1 107 ? -4.484 9.348 3.264 1.00 90.69 107 ALA A O 1
ATOM 876 N N . LEU A 1 108 ? -5.765 8.662 4.969 1.00 90.75 108 LEU A N 1
ATOM 877 C CA . LEU A 1 108 ? -4.748 8.903 5.983 1.00 90.75 108 LEU A CA 1
ATOM 878 C C . LEU A 1 108 ? -3.672 7.820 5.889 1.00 90.75 108 LEU A C 1
ATOM 880 O O . LEU A 1 108 ? -3.970 6.632 6.009 1.00 90.75 108 LEU A O 1
ATOM 884 N N . GLN A 1 109 ? -2.423 8.258 5.732 1.00 90.44 109 GLN A N 1
ATOM 885 C CA . GLN A 1 109 ? -1.273 7.362 5.686 1.00 90.44 109 GLN A CA 1
ATOM 886 C C . GLN A 1 109 ? -0.939 6.816 7.071 1.00 90.44 109 GLN A C 1
ATOM 888 O O . GLN A 1 109 ? -0.613 7.557 8.010 1.00 90.44 109 GLN A O 1
ATOM 893 N N . THR A 1 110 ? -0.972 5.500 7.167 1.00 91.69 110 THR A N 1
ATOM 894 C CA . THR A 1 110 ? -0.568 4.722 8.322 1.00 91.69 110 THR A CA 1
ATOM 895 C C . THR A 1 110 ? 0.901 4.323 8.233 1.00 91.69 110 THR A C 1
ATOM 897 O O . THR A 1 110 ? 1.611 4.521 7.245 1.00 91.69 110 THR A O 1
ATOM 900 N N . LEU A 1 111 ? 1.409 3.822 9.348 1.00 91.88 111 LEU A N 1
ATOM 901 C CA . LEU A 1 111 ? 2.720 3.230 9.464 1.00 91.88 111 LEU A CA 1
ATOM 902 C C . LEU A 1 111 ? 2.739 1.906 8.713 1.00 91.88 111 LEU A C 1
ATOM 904 O O . LEU A 1 111 ? 1.771 1.152 8.725 1.00 91.88 111 LEU A O 1
ATOM 908 N N . TRP A 1 112 ? 3.899 1.593 8.143 1.00 92.69 112 TRP A N 1
ATOM 909 C CA . TRP A 1 112 ? 4.146 0.312 7.498 1.00 92.69 112 TRP A CA 1
ATOM 910 C C . TRP A 1 112 ? 4.260 -0.803 8.553 1.00 92.69 112 TRP A C 1
ATOM 912 O O . TRP A 1 112 ? 5.354 -1.157 9.006 1.00 92.69 112 TRP A O 1
ATOM 922 N N . MET A 1 113 ? 3.099 -1.255 9.025 1.00 92.75 113 MET A N 1
ATOM 923 C CA . MET A 1 113 ? 2.884 -2.278 10.046 1.00 92.75 113 MET A CA 1
ATOM 924 C C . MET A 1 113 ? 1.593 -3.033 9.735 1.00 92.75 113 MET A C 1
ATOM 926 O O . MET A 1 113 ? 0.641 -2.454 9.215 1.00 92.75 113 MET A O 1
ATOM 930 N N . CYS A 1 114 ? 1.553 -4.315 10.082 1.00 93.25 114 CYS A N 1
ATOM 931 C CA . CYS A 1 114 ? 0.361 -5.130 9.929 1.00 93.25 114 CYS A CA 1
ATOM 932 C C . CYS A 1 114 ? -0.760 -4.611 10.833 1.00 93.25 114 CYS A C 1
ATOM 934 O O . CYS A 1 114 ? -0.598 -4.527 12.052 1.00 93.25 114 CYS A O 1
ATOM 936 N N . ALA A 1 115 ? -1.923 -4.322 10.258 1.00 93.12 115 ALA A N 1
ATOM 937 C CA . ALA A 1 115 ? -3.083 -3.869 11.014 1.00 93.12 115 ALA A CA 1
ATOM 938 C C . ALA A 1 115 ? -3.717 -4.966 11.890 1.00 93.12 115 ALA A C 1
ATOM 940 O O . ALA A 1 115 ? -4.589 -4.643 12.688 1.00 93.12 115 ALA A O 1
ATOM 941 N N . LEU A 1 116 ? -3.284 -6.230 11.787 1.00 91.31 116 LEU A N 1
ATOM 942 C CA . LEU A 1 116 ? -3.777 -7.334 12.623 1.00 91.31 116 LEU A CA 1
ATOM 943 C C . LEU A 1 116 ? -2.794 -7.706 13.741 1.00 91.31 116 LEU A C 1
ATOM 945 O O . LEU A 1 116 ? -3.163 -7.658 14.908 1.00 91.31 116 LEU A O 1
ATOM 949 N N . CYS A 1 117 ? -1.543 -8.042 13.407 1.00 90.25 117 CYS A N 1
ATOM 950 C CA . CYS A 1 117 ? -0.549 -8.495 14.394 1.00 90.25 117 CYS A CA 1
ATOM 951 C C . CYS A 1 117 ? 0.358 -7.377 14.936 1.00 90.25 117 CYS A C 1
ATOM 953 O O . CYS A 1 117 ? 1.164 -7.617 15.830 1.00 90.25 117 CYS A O 1
ATOM 955 N N . HIS A 1 118 ? 0.257 -6.163 14.385 1.00 90.44 118 HIS A N 1
ATOM 956 C CA . HIS A 1 118 ? 1.029 -4.975 14.774 1.00 90.44 118 HIS A CA 1
ATOM 957 C C . HIS A 1 118 ? 2.548 -5.075 14.532 1.00 90.44 118 HIS A C 1
ATOM 959 O O . HIS A 1 118 ? 3.302 -4.202 14.964 1.00 90.44 118 HIS A O 1
ATOM 965 N N . GLN A 1 119 ? 3.009 -6.099 13.810 1.00 90.12 119 GLN A N 1
ATOM 966 C CA . GLN A 1 119 ? 4.417 -6.279 13.454 1.00 90.12 119 GLN A CA 1
ATOM 967 C C . GLN A 1 119 ? 4.770 -5.615 12.115 1.00 90.12 119 GLN A C 1
ATOM 969 O O . GLN A 1 119 ? 3.896 -5.291 11.305 1.00 90.12 119 GLN A O 1
ATOM 974 N N . ARG A 1 120 ? 6.066 -5.389 11.876 1.00 91.81 120 ARG A N 1
ATOM 975 C CA . ARG A 1 120 ? 6.581 -4.811 10.623 1.00 91.81 120 ARG A CA 1
ATOM 976 C C . ARG A 1 120 ? 6.774 -5.888 9.550 1.00 91.81 120 ARG A C 1
ATOM 978 O O . ARG A 1 120 ? 6.584 -7.076 9.793 1.00 91.81 120 ARG A O 1
ATOM 985 N N . SER A 1 121 ? 7.143 -5.450 8.349 1.00 91.56 121 SER A N 1
ATOM 986 C CA . SER A 1 121 ? 7.601 -6.349 7.286 1.00 91.56 121 SER A CA 1
ATOM 987 C C . SER A 1 121 ? 8.835 -7.149 7.731 1.00 91.56 121 SER A C 1
ATOM 989 O O . SER A 1 121 ? 9.671 -6.633 8.478 1.00 91.56 121 SER A O 1
ATOM 991 N N . ALA A 1 122 ? 8.930 -8.394 7.258 1.00 85.81 122 ALA A N 1
ATOM 992 C CA . ALA A 1 122 ? 10.033 -9.332 7.469 1.00 85.81 122 ALA A CA 1
ATOM 993 C C . ALA A 1 122 ? 10.317 -9.695 8.940 1.00 85.81 122 ALA A C 1
ATOM 995 O O . ALA A 1 122 ? 11.448 -10.029 9.296 1.00 85.81 122 ALA A O 1
ATOM 996 N N . GLN A 1 123 ? 9.293 -9.641 9.791 1.00 81.25 123 GLN A N 1
ATOM 997 C CA . GLN A 1 123 ? 9.365 -10.054 11.191 1.00 81.25 123 GLN A CA 1
ATOM 998 C C . GLN A 1 123 ? 8.907 -11.516 11.336 1.00 81.25 123 GLN A C 1
ATOM 1000 O O . GLN A 1 123 ? 7.911 -11.890 10.724 1.00 81.25 123 GLN A O 1
ATOM 1005 N N . ASP A 1 124 ? 9.635 -12.324 12.115 1.00 72.56 124 ASP A N 1
ATOM 1006 C CA . ASP A 1 124 ? 9.234 -13.663 12.592 1.00 72.56 124 ASP A CA 1
ATOM 1007 C C . ASP A 1 124 ? 8.561 -14.564 11.533 1.00 72.56 124 ASP A C 1
ATOM 1009 O O . ASP A 1 124 ? 7.478 -15.098 11.744 1.00 72.56 124 ASP A O 1
ATOM 1013 N N . GLU A 1 125 ? 9.202 -14.702 10.367 1.00 84.06 125 GLU A N 1
ATOM 1014 C CA . GLU A 1 125 ? 8.788 -15.567 9.240 1.00 84.06 125 GLU A CA 1
ATOM 1015 C C . GLU A 1 125 ? 7.487 -15.178 8.507 1.00 84.06 125 GLU A C 1
ATOM 1017 O O . GLU A 1 125 ? 7.215 -15.723 7.440 1.00 84.06 125 GLU A O 1
ATOM 1022 N N . LEU A 1 126 ? 6.745 -14.166 8.970 1.00 83.19 126 LEU A N 1
ATOM 1023 C CA . LEU A 1 126 ? 5.472 -13.709 8.377 1.00 83.19 126 LEU A CA 1
ATOM 1024 C C . LEU A 1 126 ? 5.606 -13.064 6.984 1.00 83.19 126 LEU A C 1
ATOM 1026 O O . LEU A 1 126 ? 4.608 -12.768 6.320 1.00 83.19 126 LEU A O 1
ATOM 1030 N N . GLY A 1 127 ? 6.838 -12.823 6.537 1.00 88.12 127 GLY A N 1
ATOM 1031 C CA . GLY A 1 127 ? 7.133 -12.260 5.225 1.00 88.12 127 GLY A CA 1
ATOM 1032 C C . GLY A 1 127 ? 6.823 -10.765 5.116 1.00 88.12 127 GLY A C 1
ATOM 1033 O O . GLY A 1 127 ? 6.918 -10.010 6.087 1.00 88.12 127 GLY A O 1
ATOM 1034 N N . ASP A 1 128 ? 6.522 -10.321 3.896 1.00 93.31 128 ASP A N 1
ATOM 1035 C CA . ASP A 1 128 ? 6.300 -8.908 3.586 1.00 93.31 128 ASP A CA 1
ATOM 1036 C C . ASP A 1 128 ? 4.842 -8.477 3.824 1.00 93.31 128 ASP A C 1
ATOM 1038 O O . ASP A 1 128 ? 3.922 -9.293 3.925 1.00 93.31 128 ASP A O 1
ATOM 1042 N N . LEU A 1 129 ? 4.639 -7.165 3.925 1.00 93.94 129 LEU A N 1
ATOM 1043 C CA . LEU A 1 129 ? 3.330 -6.552 4.081 1.00 93.94 129 LEU A CA 1
ATOM 1044 C C . LEU A 1 129 ? 2.723 -6.236 2.713 1.00 93.94 129 LEU A C 1
ATOM 1046 O O . LEU A 1 129 ? 3.295 -5.503 1.909 1.00 93.94 129 LEU A O 1
ATOM 1050 N N . PHE A 1 130 ? 1.510 -6.727 2.496 1.00 90.88 130 PHE A N 1
ATOM 1051 C CA . PHE A 1 130 ? 0.708 -6.497 1.306 1.00 90.88 130 PHE A CA 1
ATOM 1052 C C . PHE A 1 130 ? -0.280 -5.353 1.542 1.00 90.88 130 PHE A C 1
ATOM 1054 O O . PHE A 1 130 ? -0.906 -5.254 2.603 1.00 90.88 130 PHE A O 1
ATOM 1061 N N . GLY A 1 131 ? -0.422 -4.488 0.542 1.00 88.56 131 GLY A N 1
ATOM 1062 C CA . GLY A 1 131 ? -1.263 -3.298 0.596 1.00 88.56 131 GLY A CA 1
ATOM 1063 C C . GLY A 1 131 ? -0.775 -2.212 -0.372 1.00 88.56 131 GLY A C 1
ATOM 1064 O O . GLY A 1 131 ? 0.079 -2.489 -1.220 1.00 88.56 131 GLY A O 1
ATOM 1065 N N . PRO A 1 132 ? -1.296 -0.981 -0.254 1.00 90.50 132 PRO A N 1
ATOM 1066 C CA . PRO A 1 132 ? -2.282 -0.549 0.736 1.00 90.50 132 PRO A CA 1
ATOM 1067 C C . PRO A 1 132 ? -3.706 -0.988 0.374 1.00 90.50 132 PRO A C 1
ATOM 1069 O O . PRO A 1 132 ? -4.137 -0.851 -0.770 1.00 90.50 132 PRO A O 1
ATOM 1072 N N . TYR A 1 133 ? -4.461 -1.459 1.366 1.00 91.31 133 TYR A N 1
ATOM 1073 C CA . TYR A 1 133 ? -5.917 -1.565 1.267 1.00 91.31 133 TYR A CA 1
ATOM 1074 C C . TYR A 1 133 ? -6.548 -0.328 1.894 1.00 91.31 133 TYR A C 1
ATOM 1076 O O . TYR A 1 133 ? -6.059 0.169 2.903 1.00 91.31 133 TYR A O 1
ATOM 1084 N N . TYR A 1 134 ? -7.631 0.169 1.308 1.00 91.75 134 TYR A N 1
ATOM 1085 C CA . TYR A 1 134 ? -8.321 1.356 1.804 1.00 91.75 134 TYR A CA 1
ATOM 1086 C C . TYR A 1 134 ? -9.583 0.952 2.550 1.00 91.75 134 TYR A C 1
ATOM 1088 O O . TYR A 1 134 ? -10.398 0.202 2.013 1.00 91.75 134 TYR A O 1
ATOM 1096 N N . VAL A 1 135 ? -9.728 1.447 3.777 1.00 90.88 135 VAL A N 1
ATOM 1097 C CA . VAL A 1 135 ? -10.864 1.140 4.651 1.00 90.88 135 VAL A CA 1
ATOM 1098 C C . VAL A 1 135 ? -11.412 2.409 5.290 1.00 90.88 135 VAL A C 1
ATOM 1100 O O . VAL A 1 135 ? -10.656 3.283 5.720 1.00 90.88 135 VAL A O 1
ATOM 1103 N N . ASN A 1 136 ? -12.736 2.501 5.366 1.00 91.06 136 ASN A N 1
ATOM 1104 C CA . ASN A 1 136 ? -13.446 3.594 6.013 1.00 91.06 136 ASN A CA 1
ATOM 1105 C C . ASN A 1 136 ? -13.783 3.234 7.456 1.00 91.06 136 ASN A C 1
ATOM 1107 O O . ASN A 1 136 ? -14.443 2.235 7.732 1.00 91.06 136 ASN A O 1
ATOM 1111 N N . ILE A 1 137 ? -13.341 4.071 8.390 1.00 88.50 137 ILE A N 1
ATOM 1112 C CA . ILE A 1 137 ? -13.393 3.777 9.820 1.00 88.50 137 ILE A CA 1
ATOM 1113 C C . ILE A 1 137 ? -14.084 4.917 10.543 1.00 88.50 137 ILE A C 1
ATOM 1115 O O . ILE A 1 137 ? -13.671 6.075 10.451 1.00 88.50 137 ILE A O 1
ATOM 1119 N N . ARG A 1 138 ? -15.136 4.583 11.294 1.00 86.25 138 ARG A N 1
ATOM 1120 C CA . ARG A 1 138 ? -15.838 5.550 12.142 1.00 86.25 138 ARG A CA 1
ATOM 1121 C C . ARG A 1 138 ? -15.079 5.781 13.437 1.00 86.25 138 ARG A C 1
ATOM 1123 O O . ARG A 1 138 ? -14.709 4.835 14.135 1.00 86.25 138 ARG A O 1
ATOM 1130 N N . CYS A 1 139 ? -14.951 7.044 13.825 1.00 77.50 139 CYS A N 1
ATOM 1131 C CA . CYS A 1 139 ? -14.271 7.444 15.054 1.00 77.50 139 CYS A CA 1
ATOM 1132 C C . CYS A 1 139 ? -15.146 7.330 16.323 1.00 77.50 139 CYS A C 1
ATOM 1134 O O . CYS A 1 139 ? -14.967 8.071 17.289 1.00 77.50 139 CYS A O 1
ATOM 1136 N N . GLU A 1 140 ? -16.120 6.416 16.321 1.00 72.88 140 GLU A N 1
ATOM 1137 C CA . GLU A 1 140 ? -17.058 6.165 17.429 1.00 72.88 140 GLU A CA 1
ATOM 1138 C C . GLU A 1 140 ? -16.608 5.005 18.341 1.00 72.88 140 GLU A C 1
ATOM 1140 O O . GLU A 1 140 ? -17.168 4.809 19.417 1.00 72.88 140 GLU A O 1
ATOM 1145 N N . GLY A 1 141 ? -15.583 4.244 17.933 1.00 70.94 141 GLY A N 1
ATOM 1146 C CA . GLY A 1 141 ? -15.091 3.054 18.636 1.00 70.94 141 GLY A CA 1
ATOM 1147 C C . GLY A 1 141 ? -13.591 3.073 18.952 1.00 70.94 141 GLY A C 1
ATOM 1148 O O . GLY A 1 141 ? -12.991 4.121 19.181 1.00 70.94 141 GLY A O 1
ATOM 1149 N N . HIS A 1 142 ? -12.980 1.882 18.980 1.00 76.19 142 HIS A N 1
ATOM 1150 C CA . HIS A 1 142 ? -11.538 1.744 19.172 1.00 76.19 142 HIS A CA 1
ATOM 1151 C C . HIS A 1 142 ? -10.792 2.196 17.914 1.00 76.19 142 HIS A C 1
ATOM 1153 O O . HIS A 1 142 ? -10.905 1.569 16.859 1.00 76.19 142 HIS A O 1
ATOM 1159 N N . TRP A 1 143 ? -10.035 3.283 18.048 1.00 83.56 143 TRP A N 1
ATOM 1160 C CA . TRP A 1 143 ? -9.237 3.856 16.975 1.00 83.56 143 TRP A CA 1
ATOM 1161 C C . TRP A 1 143 ? -7.803 3.295 16.997 1.00 83.56 143 TRP A C 1
ATOM 1163 O O . TRP A 1 143 ? -7.184 3.271 18.068 1.00 83.56 143 TRP A O 1
ATOM 1173 N N . PRO A 1 144 ? -7.237 2.864 15.854 1.00 84.50 144 PRO A N 1
ATOM 1174 C CA . PRO A 1 144 ? -5.920 2.236 15.794 1.00 84.50 144 PRO A CA 1
ATOM 1175 C C . PRO A 1 144 ? -4.794 3.279 15.884 1.00 84.50 144 PRO A C 1
ATOM 1177 O O . PRO A 1 144 ? -4.077 3.543 14.922 1.00 84.50 144 PRO A O 1
ATOM 1180 N N . ASN A 1 145 ? -4.601 3.876 17.063 1.00 84.69 145 ASN A N 1
ATOM 1181 C CA . ASN A 1 145 ? -3.534 4.861 17.287 1.00 84.69 145 ASN A CA 1
ATOM 1182 C C . ASN A 1 145 ? -2.138 4.308 16.958 1.00 84.69 145 ASN A C 1
ATOM 1184 O O . ASN A 1 145 ? -1.278 5.060 16.510 1.00 84.69 145 ASN A O 1
ATOM 1188 N N . PHE A 1 146 ? -1.928 3.000 17.142 1.00 85.69 146 PHE A N 1
ATOM 1189 C CA . PHE A 1 146 ? -0.663 2.332 16.838 1.00 85.69 146 PHE A CA 1
ATOM 1190 C C . PHE A 1 146 ? -0.300 2.393 15.349 1.00 85.69 146 PHE A C 1
ATOM 1192 O O . PHE A 1 146 ? 0.880 2.383 15.021 1.00 85.69 146 PHE A O 1
ATOM 1199 N N . LEU A 1 147 ? -1.284 2.495 14.451 1.00 88.2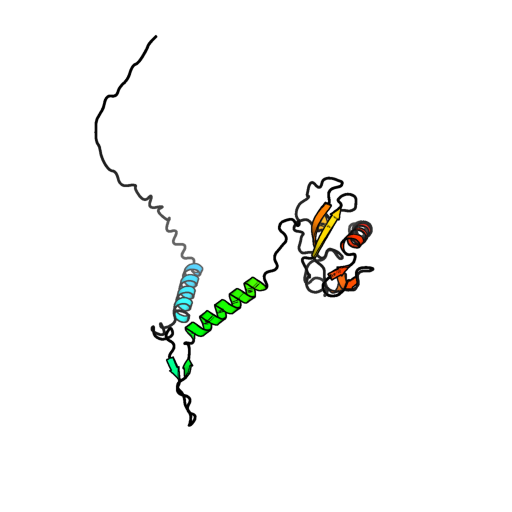5 147 LEU A N 1
ATOM 1200 C CA . LEU A 1 147 ? -1.046 2.593 13.013 1.00 88.25 147 LEU A CA 1
ATOM 1201 C C . LEU A 1 147 ? -0.667 4.003 12.572 1.00 88.25 147 LEU A C 1
ATOM 1203 O O . LEU A 1 147 ? -0.238 4.177 11.444 1.00 88.25 147 LEU A O 1
ATOM 1207 N N . LEU A 1 148 ? -0.798 5.031 13.405 1.00 85.88 148 LEU A N 1
ATOM 1208 C CA . LEU A 1 148 ? -0.610 6.410 12.961 1.00 85.88 148 LEU A CA 1
ATOM 1209 C C . LEU A 1 148 ? 0.706 6.984 13.471 1.00 85.88 148 LEU A C 1
ATOM 1211 O O . LEU A 1 148 ? 1.036 6.922 14.651 1.00 85.88 148 LEU A O 1
ATOM 1215 N N . LYS A 1 149 ? 1.453 7.631 12.570 1.00 74.88 149 LYS A N 1
ATOM 1216 C CA . LYS A 1 149 ? 2.731 8.279 12.909 1.00 74.88 149 LYS A CA 1
ATOM 1217 C C . LYS A 1 149 ? 2.564 9.480 13.846 1.00 74.88 149 LYS A C 1
ATOM 1219 O O . LYS A 1 149 ? 3.512 9.881 14.517 1.00 74.88 149 LYS A O 1
ATOM 1224 N N . LYS A 1 150 ? 1.384 10.103 13.841 1.00 73.75 150 LYS A N 1
ATOM 1225 C CA . LYS A 1 150 ? 1.048 11.275 14.652 1.00 73.75 150 LYS A CA 1
ATOM 1226 C C . LYS A 1 150 ? -0.306 11.057 15.305 1.00 73.75 150 LYS A C 1
ATOM 1228 O O . LYS A 1 150 ? -1.218 10.542 14.667 1.00 73.75 150 LYS A O 1
ATOM 1233 N N . SER A 1 151 ? -0.441 11.524 16.543 1.00 72.25 151 SER A N 1
ATOM 1234 C CA . SER A 1 151 ? -1.746 11.641 17.188 1.00 72.25 151 SER A CA 1
ATOM 1235 C C . SER A 1 151 ? -2.582 12.653 16.401 1.00 72.25 151 SER A C 1
ATOM 1237 O O . SER A 1 151 ? -2.255 13.843 16.355 1.00 72.25 151 SER A O 1
ATOM 1239 N N . LEU A 1 152 ? -3.602 12.160 15.702 1.00 75.19 152 LEU A N 1
ATOM 1240 C CA . LEU A 1 152 ? -4.550 12.988 14.970 1.00 75.19 152 LEU A CA 1
ATOM 1241 C C . LEU A 1 152 ? -5.658 13.438 15.921 1.00 75.19 152 LEU A C 1
ATOM 1243 O O . LEU A 1 152 ? -6.167 12.657 16.724 1.00 75.19 152 LEU A O 1
ATOM 1247 N N . LYS A 1 153 ? -6.051 14.710 15.814 1.00 77.25 153 LYS A N 1
ATOM 1248 C CA . LYS A 1 153 ? -7.249 15.220 16.485 1.00 77.25 153 LYS A CA 1
ATOM 1249 C C . LYS A 1 153 ? -8.465 14.775 15.683 1.00 77.25 153 LYS A C 1
ATOM 1251 O O . LYS A 1 153 ? -8.910 15.498 14.801 1.00 77.25 153 LYS A O 1
ATOM 1256 N N . LEU A 1 154 ? -8.942 13.570 15.960 1.00 77.94 154 LEU A N 1
ATOM 1257 C CA . LEU A 1 154 ? -10.121 13.026 15.301 1.00 77.94 154 LEU A CA 1
ATOM 1258 C C . LEU A 1 154 ? -11.379 13.548 15.991 1.00 77.94 154 LEU A C 1
ATOM 1260 O O . LEU A 1 154 ? -11.455 13.587 17.224 1.00 77.94 154 LEU A O 1
ATOM 1264 N N . THR A 1 155 ? -12.367 13.951 15.204 1.00 81.12 155 THR A N 1
ATOM 1265 C CA . THR A 1 155 ? -13.684 14.316 15.720 1.00 81.12 155 THR A CA 1
ATOM 1266 C C . THR A 1 155 ? -14.528 13.050 15.865 1.00 81.12 155 THR A C 1
ATOM 1268 O O . THR A 1 155 ? -14.506 12.133 15.040 1.00 81.12 155 THR A O 1
ATOM 1271 N N . LYS A 1 156 ? -15.261 12.956 16.977 1.00 79.94 156 LYS A N 1
ATOM 1272 C CA . LYS A 1 156 ? -16.149 11.816 17.224 1.00 79.94 156 LYS A CA 1
ATOM 1273 C C . LYS A 1 156 ? -17.309 11.854 16.229 1.00 79.94 156 LYS A C 1
ATOM 1275 O O . LYS A 1 156 ? -17.919 12.905 16.057 1.00 79.94 156 LYS A O 1
ATOM 1280 N N . GLY A 1 157 ? -17.622 10.710 15.628 1.00 79.88 157 GLY A N 1
ATOM 1281 C CA . GLY A 1 157 ? -18.718 10.567 14.660 1.00 79.88 157 GLY A CA 1
ATOM 1282 C C . GLY A 1 157 ? -18.313 10.746 13.195 1.00 79.88 157 GLY A C 1
ATOM 1283 O O . GLY A 1 157 ? -19.081 10.384 12.307 1.00 79.88 157 GLY A O 1
ATOM 1284 N N . GLU A 1 158 ? -17.103 11.234 12.912 1.00 86.50 158 GLU A N 1
ATOM 1285 C CA . GLU A 1 158 ? -16.598 11.283 11.538 1.00 86.50 158 GLU A CA 1
ATOM 1286 C C . GLU A 1 158 ? -16.071 9.923 11.069 1.00 86.50 158 GLU A C 1
ATOM 1288 O O . GLU A 1 158 ? -15.615 9.083 11.853 1.00 86.50 158 GLU A O 1
ATOM 1293 N N . THR A 1 159 ? -16.160 9.716 9.755 1.00 89.06 159 THR A N 1
ATOM 1294 C CA . THR A 1 159 ? -15.592 8.557 9.065 1.00 89.06 159 THR A CA 1
ATOM 1295 C C . THR A 1 159 ? -14.326 8.994 8.350 1.00 89.06 159 THR A C 1
ATOM 1297 O O . THR A 1 159 ? -14.348 9.965 7.598 1.00 89.06 159 THR A O 1
ATOM 1300 N N . TYR A 1 160 ? -13.240 8.261 8.565 1.00 89.81 160 TYR A N 1
ATOM 1301 C CA . TYR A 1 160 ? -11.954 8.522 7.934 1.00 89.81 160 TYR A CA 1
ATOM 1302 C C . TYR A 1 160 ? -11.556 7.336 7.064 1.00 89.81 160 TYR A C 1
ATOM 1304 O O . TYR A 1 160 ? -11.637 6.189 7.502 1.00 89.81 160 TYR A O 1
ATOM 1312 N N . CYS A 1 161 ? -11.101 7.623 5.848 1.00 91.75 161 CYS A N 1
ATOM 1313 C CA . CYS A 1 161 ? -10.439 6.643 4.999 1.00 91.75 161 CYS A CA 1
ATOM 1314 C C . CYS A 1 161 ? -8.983 6.524 5.453 1.00 91.75 161 CYS A C 1
ATOM 1316 O O . CYS A 1 161 ? -8.291 7.539 5.571 1.00 91.75 161 CYS A O 1
ATOM 1318 N N . ILE A 1 162 ? -8.516 5.311 5.728 1.00 91.88 162 ILE A N 1
ATOM 1319 C CA . ILE A 1 162 ? -7.116 5.041 6.067 1.00 91.88 162 ILE A CA 1
ATOM 1320 C C . ILE A 1 162 ? -6.553 3.982 5.121 1.00 91.88 162 ILE A C 1
ATOM 1322 O O . ILE A 1 162 ? -7.297 3.119 4.646 1.00 91.88 162 ILE A O 1
ATOM 1326 N N . ASP A 1 163 ? -5.250 4.040 4.853 1.00 93.06 163 ASP A N 1
ATOM 1327 C CA . ASP A 1 163 ? -4.558 2.898 4.259 1.00 93.06 163 ASP A CA 1
ATOM 1328 C C . ASP A 1 163 ? -4.207 1.865 5.342 1.00 93.06 163 ASP A C 1
ATOM 1330 O O . ASP A 1 163 ? -3.942 2.206 6.489 1.00 93.06 163 ASP A O 1
ATOM 1334 N N . VAL A 1 164 ? -4.264 0.579 5.012 1.00 93.06 164 VAL A N 1
ATOM 1335 C CA . VAL A 1 164 ? -3.876 -0.510 5.915 1.00 93.06 164 VAL A CA 1
ATOM 1336 C C . VAL A 1 164 ? -3.057 -1.554 5.172 1.00 93.06 164 VAL A C 1
ATOM 1338 O O . VAL A 1 164 ? -3.237 -1.793 3.974 1.00 93.06 164 VAL A O 1
ATOM 1341 N N . TRP A 1 165 ? -2.154 -2.185 5.915 1.00 94.50 165 TRP A N 1
ATOM 1342 C CA . TRP A 1 165 ? -1.194 -3.166 5.425 1.00 94.50 165 TRP A CA 1
ATOM 1343 C C . TRP A 1 165 ? -1.340 -4.460 6.223 1.00 94.50 165 TRP A C 1
ATOM 1345 O O . TRP A 1 165 ? -1.647 -4.413 7.416 1.00 94.50 165 TRP A O 1
ATOM 1355 N N . PHE A 1 166 ? -1.099 -5.610 5.595 1.00 93.88 166 PHE A N 1
ATOM 1356 C CA . PHE A 1 166 ? -1.228 -6.916 6.248 1.00 93.88 166 PHE A CA 1
ATOM 1357 C C . PHE A 1 166 ? -0.145 -7.883 5.800 1.00 93.88 166 PHE A C 1
ATOM 1359 O O . PHE A 1 166 ? 0.219 -7.890 4.629 1.00 93.88 166 PHE A O 1
ATOM 1366 N N . HIS A 1 167 ? 0.312 -8.764 6.687 1.00 93.69 167 HIS A N 1
ATOM 1367 C CA . HIS A 1 167 ? 0.997 -9.977 6.238 1.00 93.69 167 HIS A CA 1
ATOM 1368 C C . HIS A 1 167 ? 0.002 -10.897 5.535 1.00 93.69 167 HIS A C 1
ATOM 1370 O O . HIS A 1 167 ? -1.179 -10.933 5.899 1.00 93.69 167 HIS A O 1
ATOM 1376 N N . GLY A 1 168 ? 0.490 -11.657 4.555 1.00 91.00 168 GLY A N 1
ATOM 1377 C CA . GLY A 1 168 ? -0.338 -12.592 3.790 1.00 91.00 168 GLY A CA 1
ATOM 1378 C C . GLY A 1 168 ? -1.025 -13.599 4.708 1.00 91.00 168 GLY A C 1
ATOM 1379 O O . GLY A 1 168 ? -2.246 -13.737 4.666 1.00 91.00 168 GLY A O 1
ATOM 1380 N N . ASP A 1 169 ? -0.255 -14.199 5.616 1.00 90.38 169 ASP A N 1
ATOM 1381 C CA . ASP A 1 169 ? -0.753 -15.187 6.573 1.00 90.38 169 ASP A CA 1
ATOM 1382 C C . ASP A 1 169 ? -1.725 -14.582 7.586 1.00 90.38 169 ASP A C 1
ATOM 1384 O O . ASP A 1 169 ? -2.777 -15.164 7.847 1.00 90.38 169 ASP A O 1
ATOM 1388 N N . CYS A 1 170 ? -1.438 -13.388 8.122 1.00 90.94 170 CYS A N 1
ATOM 1389 C CA . CYS A 1 170 ? -2.354 -12.726 9.053 1.00 90.94 170 CYS A CA 1
ATOM 1390 C C . CYS A 1 170 ? -3.733 -12.507 8.430 1.00 90.94 170 CYS A C 1
ATOM 1392 O O . CYS A 1 170 ? -4.743 -12.715 9.095 1.00 90.94 170 CYS A O 1
ATOM 1394 N N . LEU A 1 171 ? -3.776 -12.078 7.167 1.00 90.31 171 LEU A N 1
ATOM 1395 C CA . LEU A 1 171 ? -5.033 -11.823 6.479 1.00 90.31 171 LEU A CA 1
ATOM 1396 C C . LEU A 1 171 ? -5.725 -13.131 6.072 1.00 90.31 171 LEU A C 1
ATOM 1398 O O . LEU A 1 171 ? -6.937 -13.248 6.234 1.00 90.31 171 LEU A O 1
ATOM 1402 N N . LEU A 1 172 ? -4.967 -14.128 5.606 1.00 88.94 172 LEU A N 1
ATOM 1403 C CA . LEU A 1 172 ? -5.494 -15.428 5.182 1.00 88.94 172 LEU A CA 1
ATOM 1404 C C . LEU A 1 172 ? -6.142 -16.206 6.333 1.00 88.94 172 LEU A C 1
ATOM 1406 O O . LEU A 1 172 ? -7.192 -16.816 6.146 1.00 88.94 172 LEU A O 1
ATOM 1410 N N . TRP A 1 173 ? -5.525 -16.173 7.515 1.00 89.44 173 TRP A N 1
ATOM 1411 C CA . TRP A 1 173 ? -6.000 -16.889 8.700 1.00 89.44 173 TRP A CA 1
ATOM 1412 C C . TRP A 1 173 ? -6.923 -16.053 9.590 1.00 89.44 173 TRP A C 1
ATOM 1414 O O . TRP A 1 173 ? -7.352 -16.521 10.646 1.00 89.44 173 TRP A O 1
ATOM 1424 N N . SER A 1 174 ? -7.240 -14.819 9.190 1.00 89.75 174 SER A N 1
ATOM 1425 C CA . SER A 1 174 ? -8.117 -13.966 9.985 1.00 89.75 174 SER A CA 1
ATOM 1426 C C . SER A 1 174 ? -9.571 -14.460 9.944 1.00 89.75 174 SER A C 1
ATOM 1428 O O . SER A 1 174 ? -10.120 -14.710 8.867 1.00 89.75 174 SER A O 1
ATOM 1430 N N . PRO A 1 175 ? -10.232 -14.612 11.106 1.00 88.31 175 PRO A N 1
ATOM 1431 C CA . PRO A 1 175 ? -11.620 -15.043 11.146 1.00 88.31 175 PRO A CA 1
ATOM 1432 C C . PRO A 1 175 ? -12.536 -14.022 10.466 1.00 88.31 175 PRO A C 1
ATOM 1434 O O . PRO A 1 175 ? -12.397 -12.812 10.644 1.00 88.31 175 PRO A O 1
ATOM 1437 N N . ASP A 1 176 ? -13.508 -14.538 9.713 1.00 88.06 176 ASP A N 1
ATOM 1438 C CA . ASP A 1 176 ? -14.574 -13.789 9.037 1.00 88.06 176 ASP A CA 1
ATOM 1439 C C . ASP A 1 176 ? -14.141 -12.754 7.982 1.00 88.06 176 ASP A C 1
ATOM 1441 O O . ASP A 1 176 ? -14.988 -12.023 7.461 1.00 88.06 176 ASP A O 1
ATOM 1445 N N . ILE A 1 177 ? -12.861 -12.709 7.611 1.00 90.69 177 ILE A N 1
ATOM 1446 C CA . ILE A 1 177 ? -12.394 -11.984 6.428 1.00 90.69 177 ILE A CA 1
ATOM 1447 C C . ILE A 1 177 ? -12.242 -13.004 5.304 1.00 90.69 177 ILE A C 1
ATOM 1449 O O . ILE A 1 177 ? -11.565 -14.019 5.437 1.00 90.69 177 ILE A O 1
ATOM 1453 N N . GLN A 1 178 ? -12.909 -12.752 4.180 1.00 88.06 178 GLN A N 1
ATOM 1454 C CA . GLN A 1 178 ? -12.886 -13.657 3.033 1.00 88.06 178 GLN A CA 1
ATOM 1455 C C . GLN A 1 178 ? -12.425 -12.916 1.789 1.00 88.06 178 GLN A C 1
ATOM 1457 O O . GLN A 1 178 ? -12.953 -11.848 1.464 1.00 88.06 178 GLN A O 1
ATOM 1462 N N . MET A 1 179 ? -11.494 -13.522 1.059 1.00 87.88 179 MET A N 1
ATOM 1463 C CA . MET A 1 179 ? -11.093 -13.059 -0.262 1.00 87.88 179 MET A CA 1
ATOM 1464 C C . MET A 1 179 ? -12.085 -13.578 -1.308 1.00 87.88 179 MET A C 1
ATOM 1466 O O . MET A 1 179 ? -12.271 -14.786 -1.458 1.00 87.88 179 MET A O 1
ATOM 1470 N N . LYS A 1 180 ? -12.728 -12.667 -2.040 1.00 86.00 180 LYS A N 1
ATOM 1471 C CA . LYS A 1 180 ? -13.583 -12.983 -3.189 1.00 86.00 180 LYS A CA 1
ATOM 1472 C C . LYS A 1 180 ? -13.000 -12.308 -4.424 1.00 86.00 180 LYS A C 1
ATOM 1474 O O . LYS A 1 180 ? -13.056 -11.089 -4.562 1.00 86.00 180 LYS A O 1
ATOM 1479 N N . GLY A 1 181 ? -12.417 -13.108 -5.317 1.00 86.75 181 GLY A N 1
ATOM 1480 C CA . GLY A 1 181 ? -11.676 -12.591 -6.467 1.00 86.75 181 GLY A CA 1
ATOM 1481 C C . GLY A 1 181 ? -10.457 -11.790 -6.011 1.00 86.75 181 GLY A C 1
ATOM 1482 O O . GLY A 1 181 ? -9.571 -12.335 -5.363 1.00 86.75 181 GLY A O 1
ATOM 1483 N N . ASN A 1 182 ? -10.431 -10.499 -6.336 1.00 80.50 182 ASN A N 1
ATOM 1484 C CA . ASN A 1 182 ? -9.360 -9.566 -5.979 1.00 80.50 182 ASN A CA 1
ATOM 1485 C C . ASN A 1 182 ? -9.715 -8.633 -4.805 1.00 80.50 182 ASN A C 1
ATOM 1487 O O . ASN A 1 182 ? -9.021 -7.641 -4.593 1.00 80.50 182 ASN A O 1
ATOM 1491 N N . GLN A 1 183 ? -10.802 -8.902 -4.075 1.00 83.19 183 GLN A N 1
ATOM 1492 C CA . GLN A 1 183 ? -11.268 -8.050 -2.979 1.00 83.19 183 GLN A CA 1
ATOM 1493 C C . GLN A 1 183 ? -11.433 -8.838 -1.680 1.00 83.19 183 GLN A C 1
ATOM 1495 O O . GLN A 1 183 ? -11.855 -9.996 -1.685 1.00 83.19 183 GLN A O 1
ATOM 1500 N N . PHE A 1 184 ? -11.151 -8.180 -0.556 1.00 87.81 184 PHE A N 1
ATOM 1501 C CA . PHE A 1 184 ? -11.446 -8.697 0.778 1.00 87.81 184 PHE A CA 1
ATOM 1502 C C . PHE A 1 184 ? -12.806 -8.184 1.237 1.00 87.81 184 PHE A C 1
ATOM 1504 O O . PHE A 1 184 ? -13.043 -6.981 1.318 1.00 87.81 184 PHE A O 1
ATOM 1511 N N . THR A 1 185 ? -13.709 -9.110 1.536 1.00 86.94 185 THR A N 1
ATOM 1512 C CA . THR A 1 185 ? -15.041 -8.790 2.056 1.00 86.94 185 THR A CA 1
ATOM 1513 C C . THR A 1 185 ? -15.017 -8.651 3.575 1.00 86.94 185 THR A C 1
ATOM 1515 O O . THR A 1 185 ? -14.252 -9.340 4.248 1.00 86.94 185 THR A O 1
ATOM 1518 N N . HIS A 1 186 ? -15.862 -7.757 4.101 1.00 87.19 186 HIS A N 1
ATOM 1519 C CA . HIS A 1 186 ? -16.041 -7.481 5.537 1.00 87.19 186 HIS A CA 1
ATOM 1520 C C . HIS A 1 186 ? -14.814 -6.918 6.277 1.00 87.19 186 HIS A C 1
ATOM 1522 O O . HIS A 1 186 ? -14.814 -6.860 7.506 1.00 87.19 186 HIS A O 1
ATOM 1528 N N . LEU A 1 187 ? -13.786 -6.457 5.556 1.00 88.62 187 LEU A N 1
ATOM 1529 C CA . LEU A 1 187 ? -12.567 -5.919 6.166 1.00 88.62 187 LEU A CA 1
ATOM 1530 C C . LEU A 1 187 ? -12.867 -4.727 7.095 1.00 88.62 187 LEU A C 1
ATOM 1532 O O . LEU A 1 187 ? -12.433 -4.721 8.245 1.00 88.62 187 LEU A O 1
ATOM 1536 N N . GLU A 1 188 ? -13.664 -3.759 6.632 1.00 88.75 188 GLU A N 1
ATOM 1537 C CA . GLU A 1 188 ? -14.034 -2.564 7.411 1.00 88.75 188 GLU A CA 1
ATOM 1538 C C . GLU A 1 188 ? -14.769 -2.923 8.715 1.00 88.75 188 GLU A C 1
ATOM 1540 O O . GLU A 1 188 ? -14.463 -2.396 9.784 1.00 88.75 188 GLU A O 1
ATOM 1545 N N . GLU A 1 189 ? -15.702 -3.872 8.653 1.00 87.19 189 GLU A N 1
ATOM 1546 C CA . GLU A 1 189 ? -16.520 -4.282 9.798 1.00 87.19 189 GLU A CA 1
ATOM 1547 C C . GLU A 1 189 ? -15.711 -5.061 10.845 1.00 87.19 189 GLU A C 1
ATOM 1549 O O . GLU A 1 189 ? -15.906 -4.894 12.055 1.00 87.19 189 GLU A O 1
ATOM 1554 N N . LYS A 1 190 ? -14.796 -5.923 10.385 1.00 88.12 190 LYS A N 1
ATOM 1555 C CA . LYS A 1 190 ? -14.066 -6.865 11.240 1.00 88.12 190 LYS A CA 1
ATOM 1556 C C . LYS A 1 190 ? -12.821 -6.265 11.876 1.00 88.12 190 LYS A C 1
ATOM 1558 O O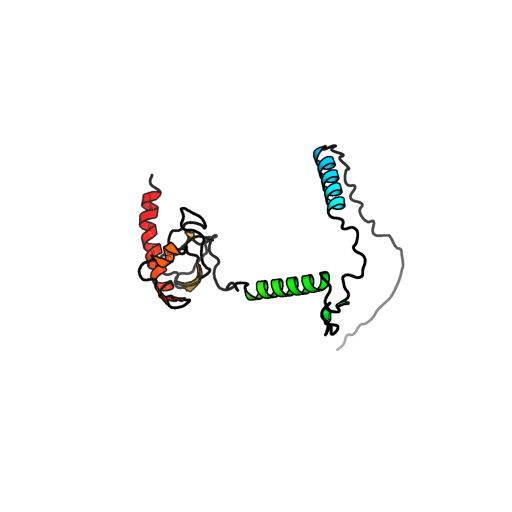 . LYS A 1 190 ? -12.532 -6.600 13.024 1.00 88.12 190 LYS A O 1
ATOM 1563 N N . LEU A 1 191 ? -12.139 -5.321 11.222 1.00 89.38 191 LEU A N 1
ATOM 1564 C CA . LEU A 1 191 ? -10.957 -4.649 11.789 1.00 89.38 191 LEU A CA 1
ATOM 1565 C C . LEU A 1 191 ? -11.230 -4.022 13.161 1.00 89.38 191 LEU A C 1
ATOM 1567 O O . LEU A 1 191 ? -10.433 -4.158 14.091 1.00 89.38 191 LEU A O 1
ATOM 1571 N N . HIS A 1 192 ? -12.406 -3.419 13.330 1.00 84.62 192 HIS A N 1
ATOM 1572 C CA . HIS A 1 192 ? -12.829 -2.867 14.614 1.00 84.62 192 HIS A CA 1
ATOM 1573 C C . HIS A 1 192 ? -12.901 -3.908 15.742 1.00 84.62 192 HIS A C 1
ATOM 1575 O O . HIS A 1 192 ? -12.728 -3.550 16.908 1.00 84.62 192 HIS A O 1
ATOM 1581 N N . GLN A 1 193 ? -13.186 -5.175 15.429 1.00 85.62 193 GLN A N 1
ATOM 1582 C CA . GLN A 1 193 ? -13.246 -6.256 16.415 1.00 85.62 193 GLN A CA 1
ATOM 1583 C C . GLN A 1 193 ? -11.838 -6.673 16.845 1.00 85.62 193 GLN A C 1
ATOM 1585 O O . GLN A 1 193 ? -11.579 -6.746 18.046 1.00 85.62 193 GLN A O 1
ATOM 1590 N N . PHE A 1 194 ? -10.916 -6.834 15.891 1.00 85.69 194 PHE A N 1
ATOM 1591 C CA . PHE A 1 194 ? -9.517 -7.165 16.177 1.00 85.69 194 PHE A CA 1
ATOM 1592 C C . PHE A 1 194 ? -8.862 -6.114 17.073 1.00 85.69 194 PHE A C 1
ATOM 1594 O O . PHE A 1 194 ? -8.317 -6.441 18.124 1.00 85.69 194 PHE A O 1
ATOM 1601 N N . TRP A 1 195 ? -9.000 -4.827 16.750 1.00 86.38 195 TRP A N 1
ATOM 1602 C CA . TRP A 1 195 ? -8.349 -3.788 17.553 1.00 86.38 195 TRP A CA 1
ATOM 1603 C C . TRP A 1 195 ? -8.934 -3.627 18.956 1.00 86.38 195 TRP A C 1
ATOM 1605 O O . TRP A 1 195 ? -8.231 -3.189 19.864 1.00 86.38 195 TRP A O 1
ATOM 1615 N N . LYS A 1 196 ? -10.204 -4.001 19.163 1.00 79.25 196 LYS A N 1
ATOM 1616 C CA . LYS A 1 196 ? -10.785 -4.066 20.511 1.00 79.25 196 LYS A CA 1
ATOM 1617 C C . LYS A 1 196 ? -10.148 -5.174 21.351 1.00 79.25 196 LYS A C 1
ATOM 1619 O O . LYS A 1 196 ? -9.945 -4.965 22.543 1.00 79.25 196 LYS A O 1
ATOM 1624 N N . GLN A 1 197 ? -9.850 -6.326 20.750 1.00 67.75 197 GLN A N 1
ATOM 1625 C CA . GLN A 1 197 ? -9.296 -7.489 21.452 1.00 67.75 197 GLN A CA 1
ATOM 1626 C C . GLN A 1 197 ? -7.850 -7.247 21.900 1.00 67.75 197 GLN A C 1
ATOM 1628 O O . GLN A 1 197 ? -7.515 -7.499 23.056 1.00 67.75 197 GLN A O 1
ATOM 1633 N N . VAL A 1 198 ? -7.015 -6.669 21.030 1.00 59.81 198 VAL A N 1
ATOM 1634 C CA . VAL A 1 198 ? -5.570 -6.520 21.293 1.00 59.81 198 VAL A CA 1
ATOM 1635 C C . VAL A 1 198 ? -5.262 -5.563 22.456 1.00 59.81 198 VAL A C 1
ATOM 1637 O O . VAL A 1 198 ? -4.239 -5.706 23.123 1.00 59.81 198 VAL A O 1
ATOM 1640 N N . ASN A 1 199 ? -6.164 -4.634 22.794 1.00 53.34 199 ASN A N 1
ATOM 1641 C CA . ASN A 1 199 ? -5.986 -3.775 23.972 1.00 53.34 199 ASN A CA 1
ATOM 1642 C C . ASN A 1 199 ? -5.964 -4.546 25.301 1.00 53.34 199 ASN A C 1
ATOM 1644 O O . ASN A 1 199 ? -5.368 -4.070 26.266 1.00 53.34 199 ASN A O 1
ATOM 1648 N N . TYR A 1 200 ? -6.595 -5.720 25.367 1.00 47.25 200 TYR A N 1
ATOM 1649 C CA . TYR A 1 200 ? -6.584 -6.535 26.581 1.00 47.25 200 TYR A CA 1
ATOM 1650 C C . TYR A 1 200 ? -5.286 -7.343 26.721 1.00 47.25 200 TYR A C 1
ATOM 1652 O O . TYR A 1 200 ? -4.768 -7.455 27.830 1.00 47.25 200 TYR A O 1
ATOM 1660 N N . GLU A 1 201 ? -4.705 -7.830 25.620 1.00 44.69 201 GLU A N 1
ATOM 1661 C CA . GLU A 1 201 ? -3.424 -8.558 25.644 1.00 44.69 201 GLU A CA 1
ATOM 1662 C C . GLU A 1 201 ? -2.204 -7.635 25.761 1.00 44.69 201 GLU A C 1
ATOM 1664 O O . GLU A 1 201 ? -1.259 -7.952 26.486 1.00 44.69 201 GLU A O 1
ATOM 1669 N N . PHE A 1 202 ? -2.223 -6.450 25.141 1.00 43.72 202 PHE A N 1
ATOM 1670 C CA . PHE A 1 202 ? -1.102 -5.503 25.234 1.00 43.72 202 PHE A CA 1
ATOM 1671 C C . PHE A 1 202 ? -0.923 -4.936 26.656 1.00 43.72 202 PHE A C 1
ATOM 1673 O O . PHE A 1 202 ? 0.192 -4.602 27.060 1.00 43.72 202 PHE A O 1
ATOM 1680 N N . LEU A 1 203 ? -1.996 -4.875 27.455 1.00 41.56 203 LEU A N 1
ATOM 1681 C CA . LEU A 1 203 ? -1.919 -4.538 28.884 1.00 41.56 203 LEU A CA 1
ATOM 1682 C C . LEU A 1 203 ? -1.321 -5.665 29.743 1.00 41.56 203 LEU A C 1
ATOM 1684 O O . LEU A 1 203 ? -0.820 -5.384 30.833 1.00 41.56 203 LEU A O 1
ATOM 1688 N N . LEU A 1 204 ? -1.356 -6.915 29.274 1.00 40.34 204 LEU A N 1
ATOM 1689 C CA . LEU A 1 204 ? -0.784 -8.065 29.979 1.00 40.34 204 LEU A CA 1
ATOM 1690 C C . LEU A 1 204 ? 0.698 -8.274 29.636 1.00 40.34 204 LEU A C 1
ATOM 1692 O O . LEU A 1 204 ? 1.472 -8.610 30.525 1.00 40.34 204 LEU A O 1
ATOM 1696 N N . LEU A 1 205 ? 1.114 -7.990 28.398 1.00 41.97 205 LEU A N 1
ATOM 1697 C CA . LEU A 1 205 ? 2.510 -8.138 27.954 1.00 41.97 205 LEU A CA 1
ATOM 1698 C C . LEU A 1 205 ? 3.442 -6.976 28.352 1.00 41.97 205 LEU A C 1
ATOM 1700 O O . LEU A 1 205 ? 4.652 -7.148 28.328 1.00 41.97 205 LEU A O 1
ATOM 1704 N N . ASN A 1 206 ? 2.912 -5.817 28.763 1.00 35.94 206 ASN A N 1
ATOM 1705 C CA . ASN A 1 206 ? 3.718 -4.684 29.261 1.00 35.94 206 ASN A CA 1
ATOM 1706 C C . ASN A 1 206 ? 3.740 -4.565 30.801 1.00 35.94 206 ASN A C 1
ATOM 1708 O O . ASN A 1 206 ? 4.043 -3.499 31.339 1.00 35.94 206 ASN A O 1
ATOM 1712 N N . ARG A 1 207 ? 3.373 -5.633 31.526 1.00 36.38 207 ARG A N 1
ATOM 1713 C CA . ARG A 1 207 ? 3.421 -5.709 33.003 1.00 36.38 207 ARG A CA 1
ATOM 1714 C C . ARG A 1 207 ? 4.511 -6.639 33.552 1.00 36.38 207 ARG A C 1
ATOM 1716 O O . ARG A 1 207 ? 4.526 -6.894 34.755 1.00 36.38 207 ARG A O 1
ATOM 1723 N N . THR A 1 208 ? 5.422 -7.102 32.707 1.00 34.28 208 THR A N 1
ATOM 1724 C CA . THR A 1 208 ? 6.610 -7.887 33.079 1.00 34.28 208 THR A CA 1
ATOM 1725 C C . THR A 1 208 ? 7.852 -7.204 32.552 1.00 34.28 208 THR A C 1
ATOM 1727 O O . THR A 1 208 ? 8.836 -7.120 33.314 1.00 34.28 208 THR A O 1
#

Radius of gyration: 34.22 Å; chains: 1; bounding box: 65×92×83 Å

Foldseek 3Di:
DDDDDDDDDDDDDDDDDDDDPPPPPPPPPPPPPPVVVVVVVVVVVVVCVVPVPPPPDDPLQDWDWDFDPDPVGDTDTGHGPVVVVVVVVVVVVVVVVVPDDDDDPQAAEWDQAALQPRHHAPPPPLHHKDDFDKEKAAQQAQDPPSRHPDDDPDDHGDIGIHTHIHRPVRQVPDPPWDDDPPDTPCPRVCSRVSSVVVVVVVVVVVPD